Protein AF-A0A183ALM3-F1 (afdb_monomer)

Structure (mmCIF, N/CA/C/O backbone):
data_AF-A0A183ALM3-F1
#
_entry.id   AF-A0A183ALM3-F1
#
loop_
_atom_site.group_PDB
_atom_site.id
_atom_site.type_symbol
_atom_site.label_atom_id
_atom_site.label_alt_id
_atom_site.label_comp_id
_atom_site.label_asym_id
_atom_site.label_entity_id
_atom_site.label_seq_id
_atom_site.pdbx_PDB_ins_code
_atom_site.Cartn_x
_atom_site.Cartn_y
_atom_site.Cartn_z
_atom_site.occupancy
_atom_site.B_iso_or_equiv
_atom_site.auth_seq_id
_atom_site.auth_comp_id
_atom_site.auth_asym_id
_atom_site.auth_atom_id
_atom_site.pdbx_PDB_model_num
ATOM 1 N N . MET A 1 1 ? -12.593 24.170 -3.979 1.00 53.19 1 MET A N 1
ATOM 2 C CA . MET A 1 1 ? -11.343 23.561 -4.484 1.00 53.19 1 MET A CA 1
ATOM 3 C C . MET A 1 1 ? -10.298 23.718 -3.386 1.00 53.19 1 MET A C 1
ATOM 5 O O . MET A 1 1 ? -10.185 24.826 -2.873 1.00 53.19 1 MET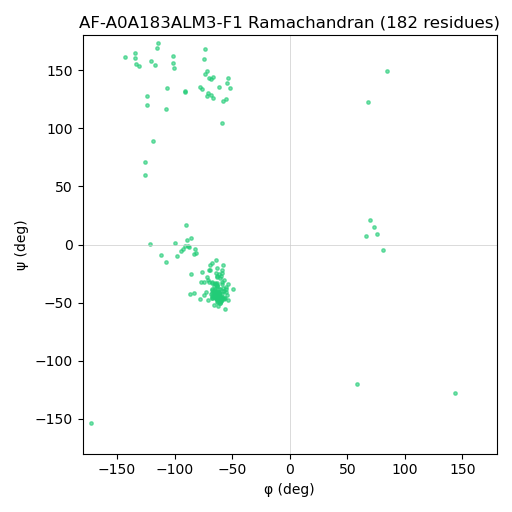 A O 1
ATOM 9 N N . TYR A 1 2 ? -9.633 22.647 -2.936 1.00 63.88 2 TYR A N 1
ATOM 10 C CA . TYR A 1 2 ? -8.585 22.781 -1.913 1.00 63.88 2 TYR A CA 1
ATOM 11 C C . TYR A 1 2 ? -7.390 23.532 -2.527 1.00 63.88 2 TYR A C 1
ATOM 13 O O . TYR A 1 2 ? -6.961 23.124 -3.608 1.00 63.88 2 TYR A O 1
ATOM 21 N N . PRO A 1 3 ? -6.857 24.603 -1.904 1.00 65.12 3 PRO A N 1
ATOM 22 C CA . PRO A 1 3 ? -5.943 25.538 -2.577 1.00 65.12 3 PRO A CA 1
ATOM 23 C C . PRO A 1 3 ? -4.661 24.902 -3.126 1.00 65.12 3 PRO A C 1
ATOM 25 O O . PRO A 1 3 ? -4.072 25.418 -4.067 1.00 65.12 3 PRO A O 1
ATOM 28 N N . VAL A 1 4 ? -4.241 23.774 -2.547 1.00 77.31 4 VAL A N 1
ATOM 29 C CA . VAL A 1 4 ? -2.994 23.073 -2.894 1.00 77.31 4 VAL A CA 1
ATOM 30 C C . VAL A 1 4 ? -3.223 21.958 -3.929 1.00 77.31 4 VAL A C 1
ATOM 32 O O . VAL A 1 4 ? -2.276 21.316 -4.364 1.00 77.31 4 VAL A O 1
ATOM 35 N N . GLY A 1 5 ? -4.473 21.671 -4.313 1.00 78.12 5 GLY A N 1
ATOM 36 C CA . GLY A 1 5 ? -4.795 20.615 -5.286 1.00 78.12 5 GLY A CA 1
ATOM 37 C C . GLY A 1 5 ? -4.494 19.180 -4.821 1.00 78.12 5 GLY A C 1
ATOM 38 O O . GLY A 1 5 ? -4.609 18.247 -5.609 1.00 78.12 5 GLY A O 1
ATOM 39 N N . LYS A 1 6 ? -4.118 18.986 -3.551 1.00 82.00 6 LYS A N 1
ATOM 40 C CA . LYS A 1 6 ? -3.888 17.666 -2.949 1.00 82.00 6 LYS A CA 1
ATOM 41 C C . LYS A 1 6 ? -5.199 16.908 -2.721 1.00 82.00 6 LYS A C 1
ATOM 43 O O . LYS A 1 6 ? -6.229 17.506 -2.408 1.00 82.00 6 LYS A O 1
ATOM 48 N N . VAL A 1 7 ? -5.112 15.584 -2.806 1.00 89.38 7 VAL A N 1
ATOM 49 C CA . VAL A 1 7 ? -6.173 14.624 -2.475 1.00 89.38 7 VAL A CA 1
ATOM 50 C C . VAL A 1 7 ? -5.611 13.527 -1.554 1.00 89.38 7 VAL A C 1
ATOM 52 O O . VAL A 1 7 ? -4.410 13.256 -1.633 1.00 89.38 7 VAL A O 1
ATOM 55 N N . PRO A 1 8 ? -6.440 12.870 -0.717 1.00 92.44 8 PRO A N 1
ATOM 56 C CA . PRO A 1 8 ? -7.875 13.108 -0.522 1.00 92.44 8 PRO A CA 1
ATOM 57 C C . PRO A 1 8 ? -8.184 14.378 0.292 1.00 92.44 8 PRO A C 1
ATOM 59 O O . PRO A 1 8 ? -7.344 14.881 1.035 1.00 92.44 8 PRO A O 1
ATOM 62 N N . LEU A 1 9 ? -9.415 14.876 0.141 1.00 93.38 9 LEU A N 1
ATOM 63 C CA . LEU A 1 9 ? -10.003 15.939 0.958 1.00 93.38 9 LEU A CA 1
ATOM 64 C C . LEU A 1 9 ? -11.312 15.418 1.556 1.00 93.38 9 LEU A C 1
ATOM 66 O O . LEU A 1 9 ? -12.229 15.071 0.812 1.00 93.38 9 LEU A O 1
ATOM 70 N N . LEU A 1 10 ? -11.411 15.379 2.882 1.00 93.75 10 LEU A N 1
ATOM 71 C CA . LEU A 1 10 ? -12.655 15.066 3.577 1.00 93.75 10 LEU A CA 1
ATOM 72 C C . LEU A 1 10 ? -13.426 16.362 3.848 1.00 93.75 10 LEU A C 1
ATOM 74 O O . LEU A 1 10 ? -12.868 17.322 4.379 1.00 93.75 10 LEU A O 1
ATOM 78 N N . ILE A 1 11 ? -14.715 16.372 3.508 1.00 93.94 11 ILE A N 1
ATOM 79 C CA . ILE A 1 11 ? -15.652 17.442 3.863 1.00 93.94 11 ILE A CA 1
ATOM 80 C C . ILE A 1 11 ? -16.582 16.888 4.943 1.00 93.94 11 ILE A C 1
ATOM 82 O O . ILE A 1 11 ? -17.297 15.915 4.700 1.00 93.94 11 ILE A O 1
ATOM 86 N N . THR A 1 12 ? -16.547 17.464 6.146 1.00 92.31 12 THR A N 1
ATOM 87 C CA . THR A 1 12 ? -17.400 17.022 7.259 1.00 92.31 12 THR A CA 1
ATOM 88 C C . THR A 1 12 ? -18.851 17.457 7.044 1.00 92.31 12 THR A C 1
ATOM 90 O O . THR A 1 12 ? -19.144 18.300 6.191 1.00 92.31 12 THR A O 1
ATOM 93 N N . LYS A 1 13 ? -19.781 16.923 7.846 1.00 90.38 13 LYS A N 1
ATOM 94 C CA . LYS A 1 13 ? -21.203 17.316 7.788 1.00 90.38 13 LYS A CA 1
ATOM 95 C C . LYS A 1 13 ? -21.409 18.811 8.059 1.00 90.38 13 LYS A C 1
ATOM 97 O O . LYS A 1 13 ? -22.347 19.405 7.545 1.00 90.38 13 LYS A O 1
ATOM 102 N N . GLU A 1 14 ? -20.506 19.421 8.820 1.00 92.62 14 GLU A N 1
ATOM 103 C CA . GLU A 1 14 ? -20.494 20.845 9.168 1.00 92.62 14 GLU A CA 1
ATOM 104 C C . GLU A 1 14 ? -19.791 21.709 8.104 1.00 92.62 14 GLU A C 1
ATOM 106 O O . GLU A 1 14 ? -19.565 22.897 8.325 1.00 92.62 14 GLU A O 1
ATOM 111 N N . GLY A 1 15 ? -19.392 21.124 6.969 1.00 91.88 15 GLY A N 1
ATOM 112 C CA . GLY A 1 15 ? -18.712 21.826 5.878 1.00 91.88 15 GLY A CA 1
ATOM 113 C C . GLY A 1 15 ? -17.236 22.135 6.142 1.00 91.88 15 GLY A C 1
ATOM 114 O O . GLY A 1 15 ? -16.616 22.857 5.360 1.00 91.88 15 GLY A O 1
ATOM 115 N N . LYS A 1 16 ? -16.643 21.598 7.219 1.00 91.75 16 LYS A N 1
ATOM 116 C CA . LYS A 1 16 ? -15.203 21.740 7.480 1.00 91.75 16 LYS A CA 1
ATOM 117 C C . LYS A 1 16 ? -14.412 20.856 6.526 1.0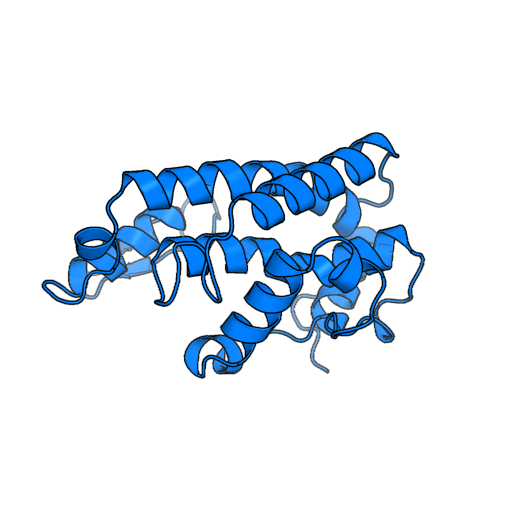0 91.75 16 LYS A C 1
ATOM 119 O O . LYS A 1 16 ? -14.857 19.771 6.164 1.00 91.75 16 LYS A O 1
ATOM 124 N N . THR A 1 17 ? -13.222 21.311 6.145 1.00 92.25 17 THR A N 1
ATOM 125 C CA . THR A 1 17 ? -12.323 20.550 5.271 1.00 92.25 17 THR A CA 1
ATOM 126 C C . THR A 1 17 ? -11.147 19.999 6.064 1.00 92.25 17 THR A C 1
ATOM 128 O O . THR A 1 17 ? -10.550 20.712 6.869 1.00 92.25 17 THR A O 1
ATOM 131 N N . ILE A 1 18 ? -10.828 18.726 5.839 1.00 92.62 18 ILE A N 1
ATOM 132 C CA . ILE A 1 18 ? -9.672 18.035 6.412 1.00 92.62 18 ILE A CA 1
ATOM 133 C C . ILE A 1 18 ? -8.868 17.471 5.242 1.00 92.62 18 ILE A C 1
ATOM 135 O O . ILE A 1 18 ? -9.424 16.814 4.362 1.00 92.62 18 ILE A O 1
ATOM 139 N N . ALA A 1 19 ? -7.574 17.773 5.217 1.00 92.44 19 ALA A N 1
ATOM 140 C CA . ALA A 1 19 ? -6.621 17.300 4.218 1.00 92.44 19 ALA A CA 1
ATOM 141 C C . ALA A 1 19 ? -5.578 16.391 4.881 1.00 92.44 19 ALA A C 1
ATOM 143 O O . ALA A 1 19 ? -5.540 16.304 6.1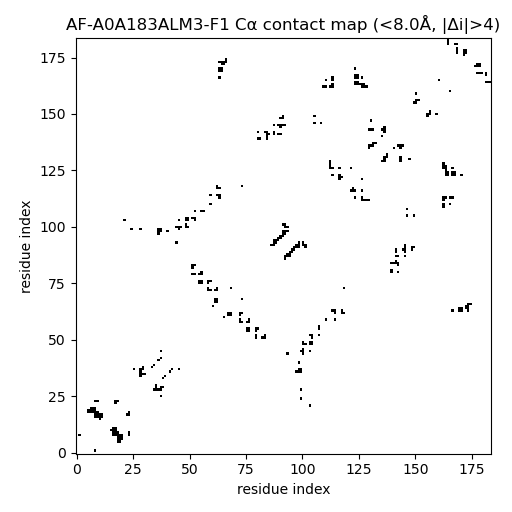06 1.00 92.44 19 ALA A O 1
ATOM 144 N N . GLU A 1 20 ? -4.723 15.782 4.055 1.00 91.38 20 GLU A N 1
ATOM 145 C CA . GLU A 1 20 ? -3.733 14.762 4.432 1.00 91.38 20 GLU A CA 1
ATOM 146 C C . GLU A 1 20 ? -4.395 13.438 4.857 1.00 91.38 20 GLU A C 1
ATOM 148 O O . GLU A 1 20 ? -5.258 13.373 5.735 1.00 91.38 20 GLU A O 1
ATOM 153 N N . SER A 1 21 ? -4.033 12.351 4.173 1.00 93.12 21 SER A N 1
ATOM 154 C CA . SER A 1 21 ? -4.722 11.066 4.325 1.00 93.12 21 SER A CA 1
ATOM 155 C C . SER A 1 21 ? -4.595 10.480 5.730 1.00 93.12 21 SER A C 1
ATOM 157 O O . SER A 1 21 ? -5.555 9.890 6.214 1.00 93.12 21 SER A O 1
ATOM 159 N N . ASP A 1 22 ? -3.454 10.653 6.402 1.00 92.69 22 ASP A N 1
ATOM 160 C CA . ASP A 1 22 ? -3.234 10.147 7.762 1.00 92.69 22 ASP A CA 1
ATOM 161 C C . ASP A 1 22 ? -4.117 10.876 8.791 1.00 92.69 22 ASP A C 1
ATOM 163 O O . ASP A 1 22 ? -4.670 10.247 9.693 1.00 92.69 22 ASP A O 1
ATOM 167 N N . VAL A 1 23 ? -4.292 12.192 8.633 1.00 94.31 23 VAL A N 1
ATOM 168 C CA . VAL A 1 23 ? -5.168 13.013 9.477 1.00 94.31 23 VAL A CA 1
ATOM 169 C C . VAL A 1 23 ? -6.622 12.620 9.247 1.00 94.31 23 VAL A C 1
ATOM 171 O O . VAL A 1 23 ? -7.367 12.437 10.207 1.00 94.31 23 VAL A O 1
ATOM 174 N N . ILE A 1 24 ? -7.022 12.435 7.985 1.00 95.81 24 ILE A N 1
ATOM 175 C CA . ILE A 1 24 ? -8.369 11.972 7.629 1.00 95.81 24 ILE A CA 1
ATOM 176 C C . ILE A 1 24 ? -8.648 10.596 8.246 1.00 95.81 24 ILE A C 1
ATOM 178 O O . ILE A 1 24 ? -9.708 10.400 8.838 1.00 95.81 24 ILE A O 1
ATOM 182 N N . MET A 1 25 ? -7.706 9.653 8.136 1.00 95.62 25 MET A N 1
ATOM 183 C CA . MET A 1 25 ? -7.851 8.307 8.697 1.00 95.62 25 MET A CA 1
ATOM 184 C C . MET A 1 25 ? -8.055 8.341 10.212 1.00 95.62 25 MET A C 1
ATOM 186 O O . MET A 1 25 ? -9.000 7.727 10.703 1.00 95.62 25 MET A O 1
ATOM 190 N N . ARG A 1 26 ? -7.215 9.086 10.942 1.00 94.69 26 ARG A N 1
ATOM 191 C CA . ARG A 1 26 ? -7.326 9.209 12.404 1.00 94.69 26 ARG A CA 1
ATOM 192 C C . ARG A 1 26 ? -8.614 9.914 12.822 1.00 94.69 26 ARG A C 1
ATOM 194 O O . ARG A 1 26 ? -9.311 9.411 13.691 1.00 94.69 26 ARG A O 1
ATOM 201 N N . TYR A 1 27 ? -9.001 10.991 12.138 1.00 95.06 27 TYR A N 1
ATOM 202 C CA . TYR A 1 27 ? -10.266 11.685 12.402 1.00 95.06 27 TYR A CA 1
ATOM 203 C C . TYR A 1 27 ? -11.489 10.766 12.238 1.00 95.06 27 TYR A C 1
ATOM 205 O O . TYR A 1 27 ? -12.392 10.756 13.077 1.00 95.06 27 TYR A O 1
ATOM 213 N N . LEU A 1 28 ? -11.532 9.979 11.156 1.00 94.94 28 LEU A N 1
ATOM 214 C CA . LEU A 1 28 ? -12.628 9.038 10.920 1.00 94.94 28 LEU A CA 1
ATOM 215 C C . LEU A 1 28 ? -12.636 7.903 11.948 1.00 94.94 28 LEU A C 1
ATOM 217 O O . LEU A 1 28 ? -13.718 7.499 12.375 1.00 94.94 28 LEU A O 1
ATOM 221 N N . ASP A 1 29 ? -11.468 7.410 12.353 1.00 95.88 29 ASP A N 1
ATOM 222 C CA . ASP A 1 29 ? -11.342 6.363 13.369 1.00 95.88 29 ASP A CA 1
ATOM 223 C C . ASP A 1 29 ? -11.773 6.852 14.762 1.00 95.88 29 ASP A C 1
ATOM 225 O O . ASP A 1 29 ? -12.600 6.214 15.411 1.00 95.88 29 ASP A O 1
ATOM 229 N N . GLU A 1 30 ? -11.320 8.034 15.183 1.00 93.75 30 GLU A N 1
ATOM 230 C CA . GLU A 1 30 ? -11.714 8.663 16.451 1.00 93.75 30 GLU A CA 1
ATOM 231 C C . GLU A 1 30 ? -13.232 8.889 16.535 1.00 93.75 30 GLU A C 1
ATOM 233 O O . GLU A 1 30 ? -13.838 8.726 17.597 1.00 93.75 30 GLU A O 1
ATOM 238 N N . SER A 1 31 ? -13.883 9.185 15.403 1.00 92.50 31 SER A N 1
ATOM 239 C CA . SER A 1 31 ? -15.342 9.361 15.342 1.00 92.50 31 SER A CA 1
ATOM 240 C C . SER A 1 31 ? -16.143 8.093 15.679 1.00 92.50 31 SER A C 1
ATOM 242 O O . SER A 1 31 ? -17.350 8.178 15.916 1.00 92.50 31 SER A O 1
ATOM 244 N N . LYS A 1 32 ? -15.492 6.920 15.720 1.00 92.06 32 LYS A N 1
ATOM 245 C CA . LYS A 1 32 ? -16.096 5.636 16.110 1.00 92.06 32 LYS A CA 1
ATOM 246 C C . LYS A 1 32 ? -16.151 5.419 17.623 1.00 92.06 32 LYS A C 1
ATOM 248 O O . LYS A 1 32 ? -16.784 4.467 18.075 1.00 92.06 32 LYS A O 1
ATOM 253 N N . GLY A 1 33 ? -15.527 6.292 18.416 1.00 90.31 33 GLY A N 1
ATOM 254 C CA . GLY A 1 33 ? -15.557 6.206 19.874 1.00 90.31 33 GLY A CA 1
ATOM 255 C C . GLY A 1 33 ? -14.992 4.866 20.375 1.00 90.31 33 GLY A C 1
ATOM 256 O O . GLY A 1 33 ? -13.837 4.569 20.077 1.00 90.31 33 GLY A O 1
ATOM 257 N N . PRO A 1 34 ? -15.762 4.036 21.110 1.00 89.12 34 PRO A N 1
ATOM 258 C CA . PRO A 1 34 ? -15.278 2.754 21.638 1.00 89.12 34 PRO A CA 1
ATOM 259 C C . PRO A 1 34 ? -14.782 1.755 20.582 1.00 89.12 34 PRO A C 1
ATOM 261 O O . PRO A 1 34 ? -14.010 0.861 20.917 1.00 89.12 34 PRO A O 1
ATOM 264 N N . GLU A 1 35 ? -15.218 1.889 19.326 1.00 90.81 35 GLU A N 1
ATOM 265 C CA . GLU A 1 35 ? -14.794 1.022 18.217 1.00 90.81 35 GLU A CA 1
ATOM 266 C C . GLU A 1 35 ? -13.536 1.536 17.491 1.00 90.81 35 GLU A C 1
ATOM 268 O O . GLU A 1 35 ? -13.122 0.948 16.493 1.00 90.81 35 GLU A O 1
ATOM 273 N N . SER A 1 36 ? -12.923 2.627 17.968 1.00 95.00 36 SER A N 1
ATOM 274 C CA . SER A 1 36 ? -11.686 3.180 17.404 1.00 95.00 36 SER A CA 1
ATOM 275 C C . SER A 1 36 ? -10.559 2.141 17.418 1.00 95.00 36 SER A C 1
ATOM 277 O O . SER A 1 36 ? -10.159 1.616 18.464 1.00 95.00 36 SER A O 1
ATOM 279 N N . LEU A 1 37 ? -10.001 1.869 16.237 1.00 95.94 37 LEU A N 1
ATOM 280 C CA . LEU A 1 37 ? -8.855 0.978 16.082 1.00 95.94 37 LEU A CA 1
ATOM 281 C C . LEU A 1 37 ? -7.588 1.613 16.656 1.00 95.94 37 LEU A C 1
ATOM 283 O O . LEU A 1 37 ? -6.728 0.902 17.178 1.00 95.94 37 LEU A O 1
ATOM 287 N N . LEU A 1 38 ? -7.478 2.940 16.588 1.00 94.19 38 LEU A N 1
ATOM 288 C CA . LEU A 1 38 ? -6.379 3.697 17.169 1.00 94.19 38 LEU A CA 1
ATOM 289 C C . LEU A 1 38 ? -6.403 3.639 18.699 1.00 94.19 38 LEU A C 1
ATOM 291 O O . LEU A 1 38 ? -5.358 3.430 19.309 1.00 94.19 38 LEU A O 1
ATOM 295 N N . ALA A 1 39 ? -7.579 3.743 19.325 1.00 92.56 39 ALA A N 1
ATOM 296 C CA . ALA A 1 39 ? -7.722 3.574 20.771 1.00 92.56 39 ALA A CA 1
ATOM 297 C C . ALA A 1 39 ? -7.336 2.156 21.224 1.00 92.56 39 ALA A C 1
ATOM 299 O O . ALA A 1 39 ? -6.753 1.983 22.293 1.00 92.56 39 ALA A O 1
ATOM 300 N N . ARG A 1 40 ? -7.626 1.143 20.396 1.00 93.44 40 ARG A N 1
ATOM 301 C CA . ARG A 1 40 ? -7.318 -0.264 20.684 1.00 93.44 40 ARG A CA 1
ATOM 302 C C . ARG A 1 40 ? -5.833 -0.612 20.544 1.00 93.44 40 ARG A C 1
ATOM 304 O O . ARG A 1 40 ? -5.308 -1.347 21.375 1.00 93.44 40 ARG A O 1
ATOM 311 N N . TRP A 1 41 ? -5.177 -0.132 19.488 1.00 93.94 41 TRP A N 1
ATOM 312 C CA . TRP A 1 41 ? -3.810 -0.541 19.121 1.00 93.94 41 TRP A CA 1
ATOM 313 C C . TRP A 1 41 ? -2.737 0.520 19.388 1.00 93.94 41 TRP A C 1
ATOM 315 O O . TRP A 1 41 ? -1.549 0.202 19.414 1.00 93.94 41 TRP A O 1
ATOM 325 N N . GLY A 1 42 ? -3.146 1.765 19.622 1.00 92.44 42 GLY A N 1
ATOM 326 C CA . GLY A 1 42 ? -2.276 2.891 19.934 1.00 92.44 42 GLY A CA 1
ATOM 327 C C . GLY A 1 42 ? -1.673 3.589 18.710 1.00 92.44 42 GLY A C 1
ATOM 328 O O . GLY A 1 42 ? -1.357 2.982 17.686 1.00 92.44 42 GLY A O 1
ATOM 329 N N . GLU A 1 43 ? -1.432 4.894 18.859 1.00 94.56 43 GLU A N 1
ATOM 330 C CA . GLU A 1 43 ? -0.798 5.760 17.847 1.00 94.56 43 GLU A CA 1
ATOM 331 C C . GLU A 1 43 ? 0.610 5.281 17.457 1.00 94.56 43 GLU A C 1
ATOM 333 O O . GLU A 1 43 ? 1.025 5.415 16.307 1.00 94.56 43 GLU A O 1
ATOM 338 N N . ALA A 1 44 ? 1.349 4.680 18.394 1.00 96.62 44 ALA A N 1
ATOM 339 C CA . ALA A 1 44 ? 2.714 4.222 18.150 1.00 96.62 44 ALA A CA 1
ATOM 340 C C . ALA A 1 44 ? 2.792 3.159 17.039 1.00 96.62 44 ALA A C 1
ATOM 342 O O . ALA A 1 44 ? 3.685 3.216 16.191 1.00 96.62 44 ALA A O 1
ATOM 343 N N . GLU A 1 45 ? 1.845 2.219 16.996 1.00 96.38 45 GLU A N 1
ATOM 344 C CA . GLU A 1 45 ? 1.818 1.188 15.954 1.00 96.38 45 GLU A CA 1
ATOM 345 C C . GLU A 1 45 ? 1.356 1.755 14.603 1.00 96.38 45 GLU A C 1
ATOM 347 O O . GLU A 1 45 ? 1.868 1.351 13.556 1.00 96.38 45 GLU A O 1
ATOM 352 N N . PHE A 1 46 ? 0.468 2.757 14.609 1.00 96.88 46 PHE A N 1
ATOM 353 C CA . PHE A 1 46 ? 0.099 3.496 13.399 1.00 96.88 46 PHE A CA 1
ATOM 354 C C . PHE A 1 46 ? 1.304 4.243 12.803 1.00 96.88 46 PHE A C 1
ATOM 356 O O . PHE A 1 46 ? 1.598 4.101 11.615 1.00 96.88 46 PHE A O 1
ATOM 363 N N . LYS A 1 47 ? 2.082 4.952 13.632 1.00 97.06 47 LYS A N 1
ATOM 364 C CA . LYS A 1 47 ? 3.319 5.632 13.204 1.00 97.06 47 LYS A CA 1
ATOM 365 C C . LYS A 1 47 ? 4.415 4.674 12.746 1.00 97.06 47 LYS A C 1
ATOM 367 O O . LYS A 1 47 ? 5.165 4.978 11.813 1.00 97.06 47 LYS A O 1
ATOM 372 N N . ARG A 1 48 ? 4.496 3.489 13.353 1.00 97.62 48 ARG A N 1
ATOM 373 C CA . ARG A 1 48 ? 5.401 2.426 12.900 1.00 97.62 48 ARG A CA 1
ATOM 374 C C . ARG A 1 48 ? 5.041 1.952 11.491 1.00 97.62 48 ARG A C 1
ATOM 376 O O . ARG A 1 48 ? 5.932 1.816 10.654 1.00 97.62 48 ARG A O 1
ATOM 383 N N . ALA A 1 49 ? 3.756 1.749 11.210 1.00 97.62 49 ALA A N 1
ATOM 384 C CA . ALA A 1 49 ? 3.284 1.414 9.870 1.00 97.62 49 ALA A CA 1
ATOM 385 C C . ALA A 1 49 ? 3.540 2.539 8.859 1.00 97.62 49 ALA A C 1
ATOM 387 O O . ALA A 1 49 ? 4.002 2.258 7.756 1.00 97.62 49 ALA A O 1
ATOM 388 N N . GLU A 1 50 ? 3.317 3.800 9.239 1.00 96.75 50 GLU A N 1
ATOM 389 C CA . GLU A 1 50 ? 3.624 4.970 8.402 1.00 96.75 50 GLU A CA 1
ATOM 390 C C . GLU A 1 50 ? 5.104 5.009 8.000 1.00 96.75 50 GLU A C 1
ATOM 392 O O . GLU A 1 50 ? 5.441 5.154 6.823 1.00 96.75 50 GLU A O 1
ATOM 397 N N . THR A 1 51 ? 5.992 4.785 8.971 1.00 97.88 51 THR A N 1
ATOM 398 C CA . THR A 1 51 ? 7.442 4.720 8.747 1.00 97.88 51 THR A CA 1
ATOM 399 C C . THR A 1 51 ? 7.799 3.615 7.756 1.00 97.88 51 THR A C 1
ATOM 401 O O . THR A 1 51 ? 8.523 3.869 6.796 1.00 97.88 51 THR A O 1
ATOM 404 N N . LEU A 1 52 ? 7.265 2.404 7.940 1.00 98.00 52 LEU A N 1
ATOM 405 C CA . LEU A 1 52 ? 7.493 1.290 7.016 1.00 98.00 52 LEU A CA 1
ATOM 406 C C . LEU A 1 52 ? 6.954 1.585 5.609 1.00 98.00 52 LEU A C 1
ATOM 408 O O . LEU A 1 52 ? 7.659 1.373 4.625 1.00 98.00 52 LEU A O 1
ATOM 412 N N . ALA A 1 53 ? 5.737 2.118 5.504 1.00 96.56 53 ALA A N 1
ATOM 413 C CA . ALA A 1 53 ? 5.124 2.465 4.228 1.00 96.56 53 ALA A CA 1
ATOM 414 C C . ALA A 1 53 ? 5.933 3.522 3.464 1.00 96.56 53 ALA A C 1
ATOM 416 O O . ALA A 1 53 ? 6.137 3.388 2.256 1.00 96.56 53 ALA A O 1
ATOM 417 N N . SER A 1 54 ? 6.444 4.539 4.168 1.00 95.50 54 SER A N 1
ATOM 418 C CA . SER A 1 54 ? 7.230 5.628 3.576 1.00 95.50 54 SER A CA 1
ATOM 419 C C . SER A 1 54 ? 8.471 5.136 2.820 1.00 95.50 54 SER A C 1
ATOM 421 O O . SER A 1 54 ? 8.833 5.718 1.795 1.00 95.50 54 SER A O 1
ATOM 423 N N . LYS A 1 55 ? 9.062 4.009 3.248 1.00 94.75 55 LYS A N 1
ATOM 424 C CA . LYS A 1 55 ? 10.229 3.389 2.598 1.00 94.75 55 LYS A CA 1
ATOM 425 C C . LYS A 1 55 ? 9.931 2.900 1.181 1.00 94.75 55 LYS A C 1
ATOM 427 O O . LYS A 1 55 ? 10.836 2.815 0.355 1.00 94.75 55 LYS A O 1
ATOM 432 N N . LEU A 1 56 ? 8.667 2.606 0.880 1.00 96.62 56 LEU A N 1
ATOM 433 C CA . LEU A 1 56 ? 8.243 2.171 -0.449 1.00 96.62 56 LEU A CA 1
ATOM 434 C C . LEU A 1 56 ? 7.944 3.338 -1.395 1.00 96.62 56 LEU A C 1
ATOM 436 O O . LEU A 1 56 ? 7.998 3.157 -2.608 1.00 96.62 56 LEU A O 1
ATOM 440 N N . VAL A 1 57 ? 7.581 4.513 -0.870 1.00 95.12 57 VAL A N 1
ATOM 441 C CA . VAL A 1 57 ? 6.912 5.564 -1.657 1.00 95.12 57 VAL A CA 1
ATOM 442 C C . VAL A 1 57 ? 7.775 6.075 -2.799 1.00 95.12 57 VAL A C 1
ATOM 444 O O . VAL A 1 57 ? 7.337 6.079 -3.950 1.00 95.12 57 VAL A O 1
ATOM 447 N N . ALA A 1 58 ? 9.005 6.484 -2.494 1.00 95.12 58 ALA A N 1
ATOM 448 C CA . ALA A 1 58 ? 9.905 7.028 -3.503 1.00 95.12 58 ALA A CA 1
ATOM 449 C C . ALA A 1 58 ? 10.267 5.975 -4.565 1.00 95.12 58 ALA A C 1
ATOM 451 O O . ALA A 1 58 ? 10.239 6.269 -5.762 1.00 95.12 58 ALA A O 1
ATOM 452 N N . SER A 1 59 ? 10.548 4.743 -4.130 1.00 96.88 59 SER A N 1
ATOM 453 C CA . SER A 1 59 ? 10.992 3.661 -5.007 1.00 96.88 59 SER A CA 1
ATOM 454 C C . SER A 1 59 ? 9.870 3.166 -5.919 1.00 96.88 59 SER A C 1
ATOM 456 O O . SER A 1 59 ? 10.068 3.126 -7.134 1.00 96.88 59 SER A O 1
ATOM 458 N N . TYR A 1 60 ? 8.660 2.890 -5.406 1.00 97.00 60 TYR A N 1
ATOM 459 C CA . TYR A 1 60 ? 7.557 2.507 -6.297 1.00 97.00 60 TYR A CA 1
ATOM 460 C C . TYR A 1 60 ? 7.178 3.637 -7.244 1.00 97.00 60 TYR A C 1
ATOM 462 O O . TYR A 1 60 ? 6.780 3.358 -8.372 1.00 97.00 60 TYR A O 1
ATOM 470 N N . TYR A 1 61 ? 7.267 4.902 -6.810 1.00 96.62 61 TYR A N 1
ATOM 471 C CA . TYR A 1 61 ? 6.882 6.024 -7.660 1.00 96.62 61 TYR A CA 1
ATOM 472 C C . TYR A 1 61 ? 7.816 6.120 -8.864 1.00 96.62 61 TYR A C 1
ATOM 474 O O . TYR A 1 61 ? 7.346 6.222 -9.998 1.00 96.62 61 TYR A O 1
ATOM 482 N N . ARG A 1 62 ? 9.129 6.012 -8.623 1.00 97.19 62 ARG A N 1
ATOM 483 C CA . ARG A 1 62 ? 10.131 5.959 -9.687 1.00 97.19 62 ARG A CA 1
ATOM 484 C C . ARG A 1 62 ? 9.897 4.753 -10.601 1.00 97.19 62 ARG A C 1
ATOM 486 O O . ARG A 1 62 ? 9.773 4.916 -11.805 1.00 97.19 62 ARG A O 1
ATOM 493 N N . ILE A 1 63 ? 9.747 3.551 -10.050 1.00 98.06 63 ILE A N 1
ATOM 494 C CA . ILE A 1 63 ? 9.599 2.340 -10.874 1.00 98.06 63 ILE A CA 1
ATOM 495 C C . ILE A 1 63 ? 8.317 2.380 -11.723 1.00 98.06 63 ILE A C 1
ATOM 497 O O . ILE A 1 63 ? 8.337 2.014 -12.900 1.00 98.06 63 ILE A O 1
ATOM 501 N N . LEU A 1 64 ? 7.192 2.810 -11.144 1.00 96.44 64 LEU A N 1
ATOM 502 C CA . LEU A 1 64 ? 5.898 2.765 -11.821 1.00 96.44 64 LEU A CA 1
ATOM 503 C C . LEU A 1 64 ? 5.643 3.940 -12.747 1.00 96.44 64 LEU A C 1
ATOM 505 O O . LEU A 1 64 ? 5.051 3.736 -13.802 1.00 96.44 64 LEU A O 1
ATOM 509 N N . TYR A 1 65 ? 5.994 5.160 -12.365 1.00 95.75 65 TYR A N 1
ATOM 510 C CA . TYR A 1 65 ? 5.438 6.340 -13.027 1.00 95.75 65 TYR A CA 1
ATOM 511 C C . TYR A 1 65 ? 6.458 7.124 -13.847 1.00 95.75 65 TYR A C 1
ATOM 513 O O . TYR A 1 65 ? 6.051 7.989 -14.618 1.00 95.75 65 TYR A O 1
ATOM 521 N N . THR A 1 66 ? 7.754 6.809 -13.757 1.00 94.81 66 THR A N 1
ATOM 522 C CA . THR A 1 66 ? 8.775 7.414 -14.625 1.00 94.81 66 THR A CA 1
ATOM 523 C C . THR A 1 66 ? 9.187 6.473 -15.754 1.00 94.81 66 THR A C 1
ATOM 525 O O . THR A 1 66 ? 9.001 5.259 -15.669 1.00 94.81 66 THR A O 1
ATOM 528 N N . ALA A 1 67 ? 9.698 7.036 -16.855 1.00 91.25 67 ALA A N 1
ATOM 529 C CA . ALA A 1 67 ? 10.130 6.254 -18.017 1.00 91.25 67 ALA A CA 1
ATOM 530 C C . ALA A 1 67 ? 11.230 5.246 -17.637 1.00 91.25 67 ALA A C 1
ATOM 532 O O . ALA A 1 67 ? 11.104 4.052 -17.932 1.00 91.25 67 ALA A O 1
ATOM 533 N N . ASP A 1 68 ? 12.217 5.731 -16.881 1.00 92.06 68 ASP A N 1
ATOM 534 C CA . ASP A 1 68 ? 13.383 4.979 -16.429 1.00 92.06 68 ASP A CA 1
ATOM 535 C C . ASP A 1 68 ? 13.431 4.872 -14.900 1.00 92.06 68 ASP A C 1
ATOM 537 O O . ASP A 1 68 ? 12.903 5.725 -14.179 1.00 92.06 68 ASP A O 1
ATOM 541 N N . PHE A 1 69 ? 14.099 3.827 -14.414 1.00 96.75 69 PHE A N 1
ATOM 542 C CA . PHE A 1 69 ? 14.443 3.601 -13.012 1.00 96.75 69 PHE A CA 1
ATOM 543 C C . PHE A 1 69 ? 15.828 2.945 -12.935 1.00 96.75 69 PHE A C 1
ATOM 545 O O . PHE A 1 69 ? 16.317 2.388 -13.918 1.00 96.75 69 PHE A O 1
ATOM 552 N N . THR A 1 70 ? 16.469 3.017 -11.774 1.00 97.62 70 THR A N 1
ATOM 553 C CA . THR A 1 70 ? 17.787 2.420 -11.527 1.00 97.62 70 THR A CA 1
ATOM 554 C C . THR A 1 70 ? 17.669 1.107 -10.755 1.00 97.62 70 THR A C 1
ATOM 556 O O . THR A 1 70 ? 16.674 0.859 -10.072 1.00 97.62 70 THR A O 1
ATOM 559 N N . GLU A 1 71 ? 18.717 0.281 -10.777 1.00 97.69 71 GLU A N 1
ATOM 560 C CA . GLU A 1 71 ? 18.758 -0.915 -9.921 1.00 97.69 71 GLU A CA 1
ATOM 561 C C . GLU A 1 71 ? 18.695 -0.553 -8.427 1.00 97.69 71 GLU A C 1
ATOM 563 O O . GLU A 1 71 ? 18.139 -1.304 -7.628 1.00 97.69 71 GLU A O 1
ATOM 568 N N . GLN A 1 72 ? 19.183 0.633 -8.043 1.00 97.62 72 GLN A N 1
ATOM 569 C CA . GLN A 1 72 ? 19.053 1.128 -6.674 1.00 97.62 72 GLN A CA 1
ATOM 570 C C . GLN A 1 72 ? 17.584 1.338 -6.283 1.00 97.62 72 GLN A C 1
ATOM 572 O O . GLN A 1 72 ? 17.196 0.962 -5.179 1.00 97.62 72 GLN A O 1
ATOM 577 N N . ASP A 1 73 ? 16.749 1.879 -7.176 1.00 98.06 73 ASP A N 1
ATOM 578 C CA . ASP A 1 73 ? 15.310 2.030 -6.918 1.00 98.06 73 ASP A CA 1
ATOM 579 C C . ASP A 1 73 ? 14.646 0.662 -6.704 1.00 98.06 73 ASP A C 1
ATOM 581 O O . ASP A 1 73 ? 13.851 0.482 -5.777 1.00 98.06 73 ASP A O 1
ATOM 585 N N . ALA A 1 74 ? 15.015 -0.323 -7.531 1.00 98.25 74 ALA A N 1
ATOM 586 C CA . ALA A 1 74 ? 14.527 -1.692 -7.412 1.00 98.25 74 ALA A CA 1
ATOM 587 C C . ALA A 1 74 ? 14.950 -2.336 -6.081 1.00 98.25 74 ALA A C 1
ATOM 589 O O . ALA A 1 74 ? 14.126 -2.962 -5.412 1.00 98.25 74 ALA A O 1
ATOM 590 N N . ASN A 1 75 ? 16.204 -2.153 -5.664 1.00 98.31 75 ASN A N 1
ATOM 591 C CA . ASN A 1 75 ? 16.712 -2.670 -4.394 1.00 98.31 75 ASN A CA 1
ATOM 592 C C . ASN A 1 75 ? 16.014 -2.034 -3.194 1.00 98.31 75 ASN A C 1
ATOM 594 O O . ASN A 1 75 ? 15.517 -2.770 -2.347 1.00 98.31 75 ASN A O 1
ATOM 598 N N . LEU A 1 76 ? 15.852 -0.708 -3.178 1.00 98.38 76 LEU A N 1
ATOM 599 C CA . LEU A 1 76 ? 15.128 -0.006 -2.114 1.00 98.38 76 LEU A CA 1
ATOM 600 C C . LEU A 1 76 ? 13.681 -0.500 -1.977 1.00 98.38 76 LEU A C 1
ATOM 602 O O . LEU A 1 76 ? 13.185 -0.683 -0.866 1.00 98.38 76 LEU A O 1
ATOM 606 N N . PHE A 1 77 ? 12.993 -0.762 -3.095 1.00 98.50 77 PHE A N 1
ATOM 607 C CA . PHE A 1 77 ? 11.644 -1.329 -3.036 1.00 98.50 77 PHE A CA 1
ATOM 608 C C . PHE A 1 77 ? 11.639 -2.748 -2.447 1.00 98.50 77 PHE A C 1
ATOM 610 O O . PHE A 1 77 ? 10.799 -3.069 -1.604 1.00 98.50 77 PHE A O 1
ATOM 617 N N . ARG A 1 78 ? 12.580 -3.605 -2.868 1.00 98.44 78 ARG A N 1
ATOM 618 C CA . ARG A 1 78 ? 12.708 -4.986 -2.368 1.00 98.44 78 ARG A CA 1
ATOM 619 C C . ARG A 1 78 ? 13.085 -5.028 -0.883 1.00 98.44 78 ARG A C 1
ATOM 621 O O . ARG A 1 78 ? 12.550 -5.868 -0.166 1.00 98.44 78 ARG A O 1
ATOM 628 N N . GLU A 1 79 ? 13.964 -4.139 -0.430 1.00 98.50 79 GLU A N 1
ATOM 629 C CA . GLU A 1 79 ? 14.335 -3.971 0.981 1.00 98.50 79 GLU A CA 1
ATOM 630 C C . GLU A 1 79 ? 13.132 -3.527 1.813 1.00 98.50 79 GLU A C 1
ATOM 632 O O . GLU A 1 79 ? 12.820 -4.156 2.819 1.00 98.50 79 GLU A O 1
ATOM 637 N N . GLY A 1 80 ? 12.371 -2.530 1.349 1.00 98.44 80 GLY A N 1
ATOM 638 C CA . GLY A 1 80 ? 11.137 -2.123 2.022 1.00 98.44 80 GLY A CA 1
ATOM 639 C C . GLY A 1 80 ? 10.099 -3.251 2.101 1.00 98.44 80 GLY A C 1
ATOM 640 O O . GLY A 1 80 ? 9.453 -3.425 3.135 1.00 98.44 80 GLY A O 1
ATOM 641 N N . CYS A 1 81 ? 9.968 -4.070 1.049 1.00 98.62 81 CYS A N 1
ATOM 642 C CA . CYS A 1 81 ? 9.120 -5.268 1.082 1.00 98.62 81 CYS A CA 1
ATOM 643 C C . CYS A 1 81 ? 9.605 -6.284 2.126 1.00 98.62 81 CYS A C 1
ATOM 645 O O . CYS A 1 81 ? 8.780 -6.861 2.834 1.00 98.62 81 CYS A O 1
ATOM 647 N N . GLN A 1 82 ? 10.922 -6.483 2.239 1.00 98.75 82 GLN A N 1
ATOM 648 C CA . GLN A 1 82 ? 11.518 -7.364 3.242 1.00 98.75 82 GLN A CA 1
ATOM 649 C C . GLN A 1 82 ? 11.230 -6.867 4.661 1.00 98.75 82 GLN A C 1
ATOM 651 O O . GLN A 1 82 ? 10.747 -7.629 5.492 1.00 98.75 82 GLN A O 1
ATOM 656 N N . GLU A 1 83 ? 11.446 -5.581 4.925 1.00 98.69 83 GLU A N 1
ATOM 657 C CA . GLU A 1 83 ? 11.190 -5.002 6.242 1.00 98.69 83 GLU A CA 1
ATOM 658 C C . GLU A 1 83 ? 9.718 -5.102 6.656 1.00 98.69 83 GLU A C 1
ATOM 660 O O . GLU A 1 83 ? 9.414 -5.449 7.797 1.00 98.69 83 GLU A O 1
ATOM 665 N N . ILE A 1 84 ? 8.789 -4.835 5.732 1.00 98.69 84 ILE A N 1
ATOM 666 C CA . ILE A 1 84 ? 7.354 -4.995 5.995 1.00 98.69 84 ILE A CA 1
ATOM 667 C C . ILE A 1 84 ? 7.014 -6.465 6.237 1.00 98.69 84 ILE A C 1
ATOM 669 O O . ILE A 1 84 ? 6.303 -6.770 7.193 1.00 98.69 84 ILE A O 1
ATOM 673 N N . ASN A 1 85 ? 7.533 -7.377 5.409 1.00 98.75 85 ASN A N 1
ATOM 674 C CA . ASN A 1 85 ? 7.355 -8.814 5.597 1.00 98.75 85 ASN A CA 1
ATOM 675 C C . ASN A 1 85 ? 7.777 -9.243 7.008 1.00 98.75 85 ASN A C 1
ATOM 677 O O . ASN A 1 85 ? 7.023 -9.932 7.691 1.00 98.75 85 ASN A O 1
ATOM 681 N N . ASP A 1 86 ? 8.946 -8.800 7.461 1.00 98.69 86 ASP A N 1
ATOM 682 C CA . ASP A 1 86 ? 9.492 -9.176 8.765 1.00 98.69 86 ASP A CA 1
ATOM 683 C C . ASP A 1 86 ? 8.716 -8.534 9.923 1.00 98.69 86 ASP A C 1
ATOM 685 O O . ASP A 1 86 ? 8.578 -9.134 10.993 1.00 98.69 86 ASP A O 1
ATOM 689 N N . ALA A 1 87 ? 8.151 -7.346 9.695 1.00 98.50 87 ALA A N 1
ATOM 690 C CA . ALA A 1 87 ? 7.370 -6.600 10.672 1.00 98.50 87 ALA A CA 1
ATOM 691 C C . ALA A 1 87 ? 5.943 -7.132 10.895 1.00 98.50 87 ALA A C 1
ATOM 693 O O . ALA A 1 87 ? 5.389 -6.868 11.968 1.00 98.50 87 ALA A O 1
ATOM 694 N N . ILE A 1 88 ? 5.359 -7.847 9.923 1.00 98.69 88 ILE A N 1
ATOM 695 C CA . ILE A 1 88 ? 4.020 -8.449 10.023 1.00 98.69 88 ILE A CA 1
ATOM 696 C C . ILE A 1 88 ? 4.025 -9.569 11.073 1.00 98.69 88 ILE A C 1
ATOM 698 O O . ILE A 1 88 ? 4.834 -10.501 11.012 1.00 98.69 88 ILE A O 1
ATOM 702 N N . LYS A 1 89 ? 3.098 -9.480 12.037 1.00 98.00 89 LYS A N 1
ATOM 703 C CA . LYS A 1 89 ? 3.006 -10.387 13.196 1.00 98.00 89 LYS A CA 1
ATOM 704 C C . LYS A 1 89 ? 1.981 -11.519 13.041 1.00 98.00 89 LYS A C 1
ATOM 706 O O . LYS A 1 89 ? 1.963 -12.420 13.875 1.00 98.00 89 LYS A O 1
ATOM 711 N N . GLY A 1 90 ? 1.133 -11.496 12.014 1.00 96.75 90 GLY A N 1
ATOM 712 C CA . GLY A 1 90 ? 0.072 -12.487 11.821 1.00 96.75 90 GLY A CA 1
ATOM 713 C C . GLY A 1 90 ? -0.643 -12.336 10.472 1.00 96.75 90 GLY A C 1
ATOM 714 O O . GLY A 1 90 ? -0.031 -11.842 9.525 1.00 96.75 90 GLY A O 1
ATOM 715 N N . PRO A 1 91 ? -1.916 -12.763 10.355 1.00 96.94 91 PRO A N 1
ATOM 716 C CA . PRO A 1 91 ? -2.723 -12.514 9.153 1.00 96.94 91 PRO A CA 1
ATOM 717 C C . PRO A 1 91 ? -2.938 -11.013 8.879 1.00 96.94 91 PRO A C 1
ATOM 719 O O . PRO A 1 91 ? -3.114 -10.617 7.728 1.00 96.94 91 PRO A O 1
ATOM 722 N N . TYR A 1 92 ? -2.862 -10.187 9.925 1.00 98.38 92 TYR A N 1
ATOM 723 C CA . TYR A 1 92 ? -2.802 -8.729 9.871 1.00 98.38 92 TYR A CA 1
ATOM 724 C C . TYR A 1 92 ? -1.454 -8.236 10.421 1.00 98.38 92 TYR A C 1
ATOM 726 O O . TYR A 1 92 ? -0.684 -8.987 11.031 1.00 98.38 92 TYR A O 1
ATOM 734 N N . PHE A 1 93 ? -1.151 -6.956 10.230 1.00 98.25 93 PHE A N 1
ATOM 735 C CA . PHE A 1 93 ? 0.119 -6.333 10.584 1.00 98.25 93 PHE A CA 1
ATOM 736 C C . PHE A 1 93 ? 0.472 -6.516 12.063 1.00 98.25 93 PHE A C 1
ATOM 738 O O . PHE A 1 93 ? 1.594 -6.918 12.384 1.00 98.25 93 PHE A O 1
ATOM 745 N N . LEU A 1 94 ? -0.488 -6.279 12.962 1.00 97.62 94 LEU A N 1
ATOM 746 C CA . LEU A 1 94 ? -0.273 -6.354 14.411 1.00 97.62 94 LEU A CA 1
ATOM 747 C C . LEU A 1 94 ? -0.604 -7.719 15.027 1.00 97.62 94 LEU A C 1
ATOM 749 O O . LEU A 1 94 ? -0.325 -7.927 16.207 1.00 97.62 94 LEU A O 1
ATOM 753 N N . GLY A 1 95 ? -1.126 -8.666 14.243 1.00 96.94 95 GLY A N 1
ATOM 754 C CA . GLY A 1 95 ? -1.462 -10.007 14.715 1.00 96.94 95 GLY A CA 1
ATOM 755 C C . GLY A 1 95 ? -2.731 -10.553 14.070 1.00 96.94 95 GLY A C 1
ATOM 756 O O . GLY A 1 95 ? -2.848 -10.591 12.849 1.00 96.94 95 GLY A O 1
ATOM 757 N N . ASN A 1 96 ? -3.668 -11.013 14.901 1.00 97.12 96 ASN A N 1
ATOM 758 C CA . ASN A 1 96 ? -4.863 -11.746 14.462 1.00 97.12 96 ASN A CA 1
ATOM 759 C C . ASN A 1 96 ? -6.084 -10.867 14.174 1.00 97.12 96 ASN A C 1
ATOM 761 O O . ASN A 1 96 ? -7.118 -11.385 13.761 1.00 97.12 96 ASN A O 1
ATOM 765 N N . GLU A 1 97 ? -5.978 -9.556 14.366 1.00 96.19 97 GLU A N 1
ATOM 766 C CA . GLU A 1 97 ? -7.091 -8.628 14.190 1.00 96.19 97 GLU A CA 1
ATOM 767 C C . GLU A 1 97 ? -6.669 -7.406 13.381 1.00 96.19 97 GLU A C 1
ATOM 769 O O . GLU A 1 97 ? -5.498 -7.024 13.371 1.00 96.19 97 GLU A O 1
ATOM 774 N N . ILE A 1 98 ? -7.656 -6.787 12.734 1.00 96.81 98 ILE A N 1
ATOM 775 C CA . ILE A 1 98 ? -7.483 -5.560 11.959 1.00 96.81 98 ILE A CA 1
ATOM 776 C C . ILE A 1 98 ? -7.161 -4.386 12.891 1.00 96.81 98 ILE A C 1
ATOM 778 O O . ILE A 1 98 ? -7.717 -4.236 13.982 1.00 96.81 98 ILE A O 1
ATOM 782 N N . SER A 1 99 ? -6.288 -3.518 12.405 1.00 97.06 99 SER A N 1
ATOM 783 C CA . SER A 1 99 ? -5.841 -2.269 12.999 1.00 97.06 99 SER A CA 1
ATOM 784 C C . SER A 1 99 ? -5.841 -1.156 11.947 1.00 97.06 99 SER A C 1
ATOM 786 O O . SER A 1 99 ? -5.867 -1.405 10.740 1.00 97.06 99 SER A O 1
ATOM 788 N N . LEU A 1 100 ? -5.763 0.102 12.388 1.00 96.94 100 LEU A N 1
ATOM 789 C CA . LEU A 1 100 ? -5.672 1.235 11.462 1.00 96.94 100 LEU A CA 1
ATOM 790 C C . LEU A 1 100 ? -4.382 1.191 10.614 1.00 96.94 100 LEU A C 1
ATOM 792 O O . LEU A 1 100 ? -4.358 1.652 9.472 1.00 96.94 100 LEU A O 1
ATOM 796 N N . ALA A 1 101 ? -3.324 0.581 11.156 1.00 97.75 101 ALA A N 1
ATOM 797 C CA . ALA A 1 101 ? -2.050 0.368 10.480 1.00 97.75 101 ALA A CA 1
ATOM 798 C C . ALA A 1 101 ? -2.169 -0.542 9.243 1.00 97.75 101 ALA A C 1
ATOM 800 O O . ALA A 1 101 ? -1.469 -0.317 8.254 1.00 97.75 101 ALA A O 1
ATOM 801 N N . ASP A 1 102 ? -3.080 -1.520 9.256 1.00 98.31 102 ASP A N 1
ATOM 802 C CA . ASP A 1 102 ? -3.312 -2.413 8.115 1.00 98.31 102 ASP A CA 1
ATOM 803 C C . ASP A 1 102 ? -3.799 -1.645 6.889 1.00 98.31 102 ASP A C 1
ATOM 805 O O . ASP A 1 102 ? -3.315 -1.859 5.777 1.00 98.31 102 ASP A O 1
ATOM 809 N N . PHE A 1 103 ? -4.728 -0.709 7.094 1.00 97.00 103 PHE A N 1
ATOM 810 C CA . PHE A 1 103 ? -5.256 0.134 6.026 1.00 97.00 103 PHE A CA 1
ATOM 811 C C . PHE A 1 103 ? -4.186 1.050 5.441 1.00 97.00 103 PHE A C 1
ATOM 813 O O . PHE A 1 103 ? -4.107 1.197 4.219 1.00 97.00 103 PHE A O 1
ATOM 820 N N . LEU A 1 104 ? -3.337 1.621 6.300 1.00 96.44 104 LEU A N 1
ATOM 821 C CA . LEU A 1 104 ? -2.234 2.469 5.863 1.00 96.44 104 LEU A CA 1
ATOM 822 C C . LEU A 1 104 ? -1.247 1.668 5.005 1.00 96.44 104 LEU A C 1
ATOM 824 O O . LEU A 1 104 ? -0.912 2.087 3.898 1.00 96.44 104 LEU A O 1
ATOM 828 N N . LEU A 1 105 ? -0.814 0.494 5.474 1.00 97.62 105 LEU A N 1
ATOM 829 C CA . LEU A 1 105 ? 0.115 -0.354 4.722 1.00 97.62 105 LEU A CA 1
ATOM 830 C C . LEU A 1 105 ? -0.496 -0.818 3.402 1.00 97.62 105 LEU A C 1
ATOM 832 O O . LEU A 1 105 ? 0.137 -0.691 2.352 1.00 97.62 105 LEU A O 1
ATOM 836 N N . LEU A 1 106 ? -1.737 -1.313 3.432 1.00 97.12 106 LEU A N 1
ATOM 837 C CA . LEU A 1 106 ? -2.435 -1.794 2.243 1.00 97.12 106 LEU A CA 1
ATOM 838 C C . LEU A 1 106 ? -2.533 -0.711 1.162 1.00 97.12 106 LEU A C 1
ATOM 840 O O . LEU A 1 106 ? -2.334 -1.010 -0.018 1.00 97.12 106 LEU A O 1
ATOM 844 N N . ALA A 1 107 ? -2.791 0.543 1.550 1.00 94.19 107 ALA A N 1
ATOM 845 C CA . ALA A 1 107 ? -2.891 1.655 0.612 1.00 94.19 107 ALA A CA 1
ATOM 846 C C . ALA A 1 107 ? -1.635 1.790 -0.260 1.00 94.19 107 ALA A C 1
ATOM 848 O O . ALA A 1 107 ? -1.766 2.069 -1.451 1.00 94.19 107 ALA A O 1
ATOM 849 N N . HIS A 1 108 ? -0.444 1.530 0.286 1.00 95.31 108 HIS A N 1
ATOM 850 C CA . HIS A 1 108 ? 0.815 1.534 -0.463 1.00 95.31 108 HIS A CA 1
ATOM 851 C C . HIS A 1 108 ? 1.110 0.184 -1.126 1.00 95.31 108 HIS A C 1
ATOM 853 O O . HIS A 1 108 ? 1.481 0.146 -2.302 1.00 95.31 108 HIS A O 1
ATOM 859 N N . LEU A 1 109 ? 0.873 -0.922 -0.419 1.00 97.06 109 LEU A N 1
ATOM 860 C CA . LEU A 1 109 ? 1.140 -2.282 -0.894 1.00 97.06 109 LEU A CA 1
ATOM 861 C C . LEU A 1 109 ? 0.242 -2.725 -2.055 1.00 97.06 109 LEU A C 1
ATOM 863 O O . LEU A 1 109 ? 0.597 -3.653 -2.774 1.00 97.06 109 LEU A O 1
ATOM 867 N N . ASN A 1 110 ? -0.864 -2.032 -2.328 1.00 94.44 110 ASN A N 1
ATOM 868 C CA . ASN A 1 110 ? -1.652 -2.244 -3.548 1.00 94.44 110 ASN A CA 1
ATOM 869 C C . ASN A 1 110 ? -0.847 -2.048 -4.848 1.00 94.44 110 ASN A C 1
ATOM 871 O O . ASN A 1 110 ? -1.260 -2.540 -5.894 1.00 94.44 110 ASN A O 1
ATOM 875 N N . ARG A 1 111 ? 0.312 -1.378 -4.785 1.00 96.19 111 ARG A N 1
ATOM 876 C CA . ARG A 1 111 ? 1.236 -1.189 -5.917 1.00 96.19 111 ARG A CA 1
ATOM 877 C C . ARG A 1 111 ? 2.252 -2.321 -6.074 1.00 96.19 111 ARG A C 1
ATOM 879 O O . ARG A 1 111 ? 3.033 -2.287 -7.020 1.00 96.19 111 ARG A O 1
ATOM 886 N N . PHE A 1 112 ? 2.245 -3.314 -5.185 1.00 98.06 112 PHE A N 1
ATOM 887 C CA . PHE A 1 112 ? 3.228 -4.394 -5.162 1.00 98.06 112 PHE A CA 1
ATOM 888 C C . PHE A 1 112 ? 3.315 -5.150 -6.493 1.00 98.06 112 PHE A C 1
ATOM 890 O O . PHE A 1 112 ? 4.391 -5.216 -7.087 1.00 98.06 112 PHE A O 1
ATOM 897 N N . GLU A 1 113 ? 2.199 -5.677 -7.000 1.00 97.94 113 GLU A N 1
ATOM 898 C CA . GLU A 1 113 ? 2.201 -6.451 -8.244 1.00 97.94 113 GLU A CA 1
ATOM 899 C C . GLU A 1 113 ? 2.549 -5.612 -9.477 1.00 97.94 113 GLU A C 1
ATOM 901 O O . GLU A 1 113 ? 3.407 -6.055 -10.240 1.00 97.94 113 GLU A O 1
ATOM 906 N N . PRO A 1 114 ? 1.997 -4.396 -9.675 1.00 98.12 114 PRO A N 1
ATOM 907 C CA . PRO A 1 114 ? 2.450 -3.516 -10.749 1.00 98.12 114 PRO A CA 1
ATOM 908 C C . PRO A 1 114 ? 3.958 -3.228 -10.714 1.00 98.12 114 PRO A C 1
ATOM 910 O O . PRO A 1 114 ? 4.596 -3.213 -11.768 1.00 98.12 114 PRO A O 1
ATOM 913 N N . VAL A 1 115 ? 4.542 -3.004 -9.526 1.00 98.38 115 VAL A N 1
ATOM 914 C CA . VAL A 1 115 ? 5.987 -2.746 -9.385 1.00 98.38 115 VAL A CA 1
ATOM 915 C C . VAL A 1 115 ? 6.779 -3.984 -9.782 1.00 98.38 115 VAL A C 1
ATOM 917 O O . VAL A 1 115 ? 7.659 -3.899 -10.635 1.00 98.38 115 VAL A O 1
ATOM 920 N N . MET A 1 116 ? 6.449 -5.140 -9.204 1.00 98.19 116 MET A N 1
ATOM 921 C CA . MET A 1 116 ? 7.148 -6.394 -9.488 1.00 98.19 116 MET A CA 1
ATOM 922 C C . MET A 1 116 ? 7.051 -6.770 -10.966 1.00 98.19 116 MET A C 1
ATOM 924 O O . MET A 1 116 ? 8.058 -7.102 -11.581 1.00 98.19 116 MET A O 1
ATOM 928 N N . ALA A 1 117 ? 5.871 -6.619 -11.569 1.00 97.69 117 ALA A N 1
ATOM 929 C CA . ALA A 1 117 ? 5.674 -6.834 -12.994 1.00 97.69 117 ALA A CA 1
ATOM 930 C C . ALA A 1 117 ? 6.559 -5.925 -13.855 1.00 97.69 117 ALA A C 1
ATOM 932 O O . ALA A 1 117 ? 7.152 -6.391 -14.826 1.00 97.69 117 ALA A O 1
ATOM 933 N N . ARG A 1 118 ? 6.693 -4.642 -13.490 1.00 97.25 118 ARG A N 1
ATOM 934 C CA . ARG A 1 118 ? 7.569 -3.702 -14.201 1.00 97.25 118 ARG A CA 1
ATOM 935 C C . ARG A 1 118 ? 9.039 -4.107 -14.106 1.00 97.25 118 ARG A C 1
ATOM 937 O O . ARG A 1 118 ? 9.729 -4.034 -15.120 1.00 97.25 118 ARG A O 1
ATOM 944 N N . LEU A 1 119 ? 9.495 -4.539 -12.930 1.00 97.50 119 LEU A N 1
ATOM 945 C CA . LEU A 1 119 ? 10.860 -5.039 -12.725 1.00 97.50 119 LEU A CA 1
ATOM 946 C C . LEU A 1 119 ? 11.127 -6.327 -13.518 1.00 97.50 119 LEU A C 1
ATOM 948 O O . LEU A 1 119 ? 12.231 -6.525 -14.013 1.00 97.50 119 LEU A O 1
ATOM 952 N N . ASP A 1 120 ? 10.109 -7.173 -13.667 1.00 96.56 120 ASP A N 1
ATOM 953 C CA . ASP A 1 120 ? 10.192 -8.467 -14.348 1.00 96.56 120 ASP A CA 1
ATOM 954 C C . ASP A 1 120 ? 9.926 -8.396 -15.863 1.00 96.56 120 ASP A C 1
ATOM 956 O O . ASP A 1 120 ? 9.955 -9.420 -16.544 1.00 96.56 120 ASP A O 1
ATOM 960 N N . GLY A 1 121 ? 9.635 -7.210 -16.408 1.00 96.19 121 GLY A N 1
ATOM 961 C CA . GLY A 1 121 ? 9.306 -7.041 -17.827 1.00 96.19 121 GLY A CA 1
ATOM 962 C C . GLY A 1 121 ? 7.953 -7.637 -18.241 1.00 96.19 121 GLY A C 1
ATOM 963 O O . GLY A 1 121 ? 7.729 -7.892 -19.423 1.00 96.19 121 GLY A O 1
ATOM 964 N N . ILE A 1 122 ? 7.040 -7.853 -17.291 1.00 97.56 122 ILE A N 1
ATOM 965 C CA . ILE A 1 122 ? 5.696 -8.384 -17.544 1.00 97.56 122 ILE A CA 1
ATOM 966 C C . ILE A 1 122 ? 4.811 -7.277 -18.132 1.00 97.56 122 ILE A C 1
ATOM 968 O O . ILE A 1 122 ? 4.781 -6.145 -17.635 1.00 97.56 122 ILE A O 1
ATOM 972 N N . ALA A 1 123 ? 4.069 -7.592 -19.196 1.00 97.19 123 ALA A N 1
ATOM 973 C CA . ALA A 1 123 ? 3.171 -6.629 -19.823 1.00 97.19 123 ALA A CA 1
ATOM 974 C C . ALA A 1 123 ? 1.998 -6.268 -18.885 1.00 97.19 123 ALA A C 1
ATOM 976 O O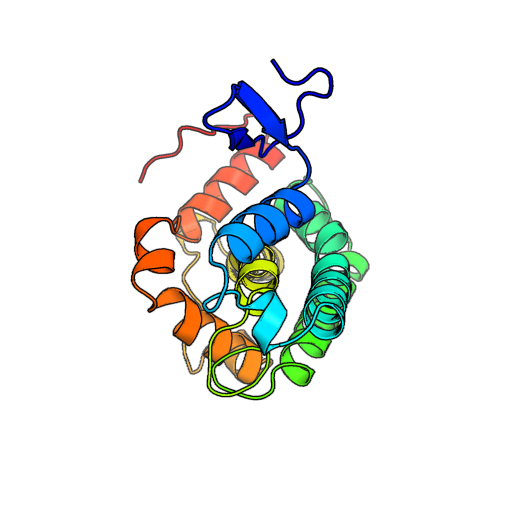 . ALA A 1 123 ? 1.468 -7.150 -18.210 1.00 97.19 123 ALA A O 1
ATOM 977 N N . PRO A 1 124 ? 1.514 -5.007 -18.871 1.00 96.69 124 PRO A N 1
ATOM 978 C CA . PRO A 1 124 ? 0.464 -4.564 -17.946 1.00 96.69 124 PRO A CA 1
ATOM 979 C C . PRO A 1 124 ? -0.818 -5.404 -17.937 1.00 96.69 124 PRO A C 1
ATOM 981 O O . PRO A 1 124 ? -1.426 -5.576 -16.887 1.00 96.69 124 PRO A O 1
ATOM 984 N N . LYS A 1 125 ? -1.214 -5.946 -19.093 1.00 96.12 125 LYS A N 1
ATOM 985 C CA . LYS A 1 125 ? -2.394 -6.815 -19.239 1.00 96.12 125 LYS A CA 1
ATOM 986 C C . LYS A 1 125 ? -2.241 -8.191 -18.575 1.00 96.12 125 LYS A C 1
ATOM 988 O O . LYS A 1 125 ? -3.247 -8.820 -18.283 1.00 96.12 125 LYS A O 1
ATOM 993 N N . ASP A 1 126 ? -1.004 -8.636 -18.357 1.00 97.50 126 ASP A N 1
ATOM 994 C CA . ASP A 1 126 ? -0.673 -9.960 -17.822 1.00 97.50 126 ASP A CA 1
ATOM 995 C C . ASP A 1 126 ? -0.355 -9.895 -16.312 1.00 97.50 126 ASP A C 1
ATOM 997 O O . ASP A 1 126 ? -0.026 -10.905 -15.686 1.00 97.50 126 ASP A O 1
ATOM 1001 N N . VAL A 1 127 ? -0.448 -8.703 -15.706 1.00 97.75 127 VAL A N 1
ATOM 1002 C CA . VAL A 1 127 ? -0.247 -8.504 -14.266 1.00 97.75 127 VAL A CA 1
ATOM 1003 C C . VAL A 1 127 ? -1.424 -9.094 -13.504 1.00 97.75 127 VAL A C 1
ATOM 1005 O O . VAL A 1 127 ? -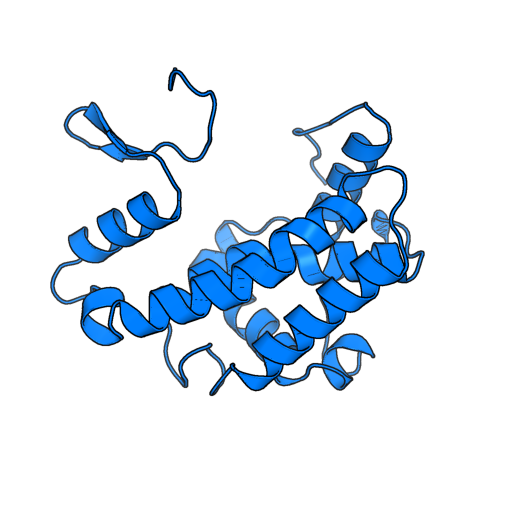2.577 -8.767 -13.758 1.00 97.75 127 VAL A O 1
ATOM 1008 N N . ARG A 1 128 ? -1.128 -9.938 -12.521 1.00 96.88 128 ARG A N 1
ATOM 1009 C CA . ARG A 1 128 ? -2.123 -10.589 -11.667 1.00 96.88 128 ARG A CA 1
ATOM 1010 C C . ARG A 1 128 ? -1.707 -10.512 -10.212 1.00 96.88 128 ARG A C 1
ATOM 1012 O O . ARG A 1 128 ? -0.528 -10.333 -9.916 1.00 96.88 128 ARG A O 1
ATOM 1019 N N . ASP A 1 129 ? -2.679 -10.689 -9.327 1.00 97.19 129 ASP A N 1
ATOM 1020 C CA . ASP A 1 129 ? -2.429 -10.795 -7.894 1.00 97.19 129 ASP A CA 1
ATOM 1021 C C . ASP A 1 129 ? -1.406 -11.885 -7.609 1.00 97.19 129 ASP A C 1
ATOM 1023 O O . ASP A 1 129 ? -1.471 -12.976 -8.193 1.00 97.19 129 ASP A O 1
ATOM 1027 N N . VAL A 1 130 ? -0.506 -11.596 -6.670 1.00 96.00 130 VAL A N 1
ATOM 1028 C CA . VAL A 1 130 ? 0.419 -12.601 -6.165 1.00 96.00 130 VAL A CA 1
ATOM 1029 C C . VAL A 1 130 ? -0.370 -13.738 -5.505 1.00 96.00 130 VAL A C 1
ATOM 1031 O O . VAL A 1 130 ? -1.339 -13.511 -4.775 1.00 96.00 130 VAL A O 1
ATOM 1034 N N . LYS A 1 131 ? 0.019 -14.978 -5.793 1.00 95.75 131 LYS A N 1
ATOM 1035 C CA . LYS A 1 131 ? -0.590 -16.207 -5.279 1.00 95.75 131 LYS A CA 1
ATOM 1036 C C . LYS A 1 131 ? 0.431 -17.036 -4.500 1.00 95.75 131 LYS A C 1
ATOM 1038 O O . LYS A 1 131 ? 1.634 -16.909 -4.744 1.00 95.75 131 LYS A O 1
ATOM 1043 N N . PRO A 1 132 ? -0.029 -17.929 -3.606 1.00 94.31 132 PRO A N 1
ATOM 1044 C CA . PRO A 1 132 ? 0.843 -18.939 -3.019 1.00 94.31 132 PRO A CA 1
ATOM 1045 C C . PRO A 1 132 ? 1.587 -19.701 -4.127 1.00 94.31 132 PRO A C 1
ATOM 1047 O O . PRO A 1 132 ? 0.955 -20.110 -5.102 1.00 94.31 132 PRO A O 1
ATOM 1050 N N . LYS A 1 133 ? 2.901 -19.908 -3.956 1.00 93.38 133 LYS A N 1
ATOM 1051 C CA . LYS A 1 133 ? 3.861 -20.485 -4.931 1.00 93.38 133 LYS A CA 1
ATOM 1052 C C . LYS A 1 133 ? 4.403 -19.539 -6.009 1.00 93.38 133 LYS A C 1
ATOM 1054 O O . LYS A 1 133 ? 5.270 -19.942 -6.777 1.00 93.38 133 LYS A O 1
ATOM 1059 N N . ASP A 1 134 ? 3.944 -18.290 -6.090 1.00 96.00 134 ASP A N 1
ATOM 1060 C CA . ASP A 1 134 ? 4.651 -17.305 -6.912 1.00 96.00 134 ASP A CA 1
ATOM 1061 C C . ASP A 1 134 ? 5.991 -16.942 -6.254 1.00 96.00 134 ASP A C 1
ATOM 1063 O O . ASP A 1 134 ? 6.052 -16.774 -5.035 1.00 96.00 134 ASP A O 1
ATOM 1067 N N . LYS A 1 135 ? 7.043 -16.711 -7.054 1.00 96.44 135 LYS A N 1
ATOM 1068 C CA . LYS A 1 135 ? 8.401 -16.386 -6.561 1.00 96.44 135 LYS A CA 1
ATOM 1069 C C . LYS A 1 135 ? 8.421 -15.271 -5.504 1.00 96.44 135 LYS A C 1
ATOM 1071 O O . LYS A 1 135 ? 9.182 -15.314 -4.543 1.00 96.44 135 LYS A O 1
ATOM 1076 N N . ASN A 1 136 ? 7.568 -14.262 -5.685 1.00 96.31 136 ASN A N 1
ATOM 1077 C CA . ASN A 1 136 ? 7.486 -13.100 -4.806 1.00 96.31 136 ASN A CA 1
ATOM 1078 C C . ASN A 1 136 ? 6.740 -13.425 -3.505 1.00 96.31 136 ASN A C 1
ATOM 1080 O O . ASN A 1 136 ? 7.083 -12.876 -2.462 1.00 96.31 136 ASN A O 1
ATOM 1084 N N . TYR A 1 137 ? 5.763 -14.337 -3.551 1.00 97.62 137 TYR A N 1
ATOM 1085 C CA . TYR A 1 137 ? 5.108 -14.862 -2.354 1.00 97.62 137 TYR A CA 1
ATOM 1086 C C . TYR A 1 137 ? 6.087 -15.708 -1.544 1.00 97.62 137 TYR A C 1
ATOM 1088 O O . TYR A 1 137 ? 6.186 -15.545 -0.339 1.00 97.62 137 TYR A O 1
ATOM 1096 N N . GLU A 1 138 ? 6.835 -16.600 -2.195 1.00 97.88 138 GLU A N 1
ATOM 1097 C CA . GLU A 1 138 ? 7.819 -17.448 -1.513 1.00 97.88 138 GLU A CA 1
ATOM 1098 C C . GLU A 1 138 ? 8.940 -16.622 -0.878 1.00 97.88 138 GLU A C 1
ATOM 1100 O O . GLU A 1 138 ? 9.390 -16.934 0.223 1.00 97.88 138 GLU A O 1
ATOM 1105 N N . LYS A 1 139 ? 9.345 -15.530 -1.538 1.00 98.06 139 LYS A N 1
ATOM 1106 C CA . LYS A 1 139 ? 10.323 -14.582 -1.001 1.00 98.06 139 LYS A CA 1
ATOM 1107 C C . LYS A 1 139 ? 9.789 -13.788 0.195 1.00 98.06 139 LYS A C 1
ATOM 1109 O O . LYS A 1 139 ? 10.516 -13.608 1.168 1.00 98.06 139 LYS A O 1
ATOM 1114 N N . TRP A 1 140 ? 8.541 -13.319 0.134 1.00 98.56 140 TRP A N 1
ATOM 1115 C CA . TRP A 1 140 ? 7.911 -12.528 1.196 1.00 98.56 140 TRP A CA 1
ATOM 1116 C C . TRP A 1 140 ? 6.576 -13.145 1.637 1.00 98.56 140 TRP A C 1
ATOM 1118 O O . TRP A 1 140 ? 5.505 -12.595 1.356 1.00 98.56 140 TRP A O 1
ATOM 1128 N N . PRO A 1 141 ? 6.610 -14.293 2.334 1.00 98.38 141 PRO A N 1
ATOM 1129 C CA . PRO A 1 141 ? 5.411 -15.084 2.600 1.00 98.38 141 PRO A CA 1
ATOM 1130 C C . PRO A 1 141 ? 4.426 -14.390 3.537 1.00 98.38 141 PRO A C 1
ATOM 1132 O O . PRO A 1 141 ? 3.217 -14.545 3.367 1.00 98.38 141 PRO A O 1
ATOM 1135 N N . ARG A 1 142 ? 4.907 -13.593 4.501 1.00 98.69 142 ARG A N 1
ATOM 1136 C CA . ARG A 1 142 ? 4.031 -12.843 5.414 1.00 98.69 142 ARG A CA 1
ATOM 1137 C C . ARG A 1 142 ? 3.367 -11.680 4.694 1.00 98.69 142 ARG A C 1
ATOM 1139 O O . ARG A 1 142 ? 2.174 -11.464 4.870 1.00 98.69 142 ARG A O 1
ATOM 1146 N N . LEU A 1 143 ? 4.112 -10.983 3.835 1.00 98.56 143 LEU A N 1
ATOM 1147 C CA . LEU A 1 143 ? 3.555 -9.932 2.984 1.00 98.56 143 LEU A CA 1
ATOM 1148 C C . LEU A 1 143 ? 2.504 -10.489 2.012 1.00 98.56 143 LEU A C 1
ATOM 1150 O O . LEU A 1 143 ? 1.422 -9.921 1.887 1.00 98.56 143 LEU A O 1
ATOM 1154 N N . GLY A 1 144 ? 2.803 -11.610 1.350 1.00 98.12 144 GLY A N 1
ATOM 1155 C CA . GLY A 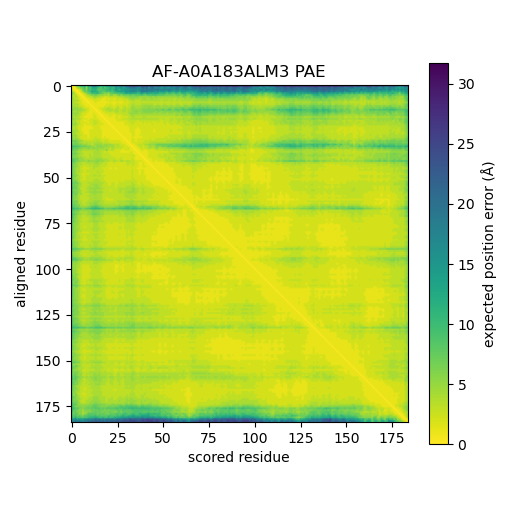1 144 ? 1.867 -12.285 0.450 1.00 98.12 144 GLY A CA 1
ATOM 1156 C C . GLY A 1 144 ? 0.582 -12.716 1.162 1.00 98.12 144 GLY A C 1
ATOM 1157 O O . GLY A 1 144 ? -0.514 -12.429 0.678 1.00 98.12 144 GLY A O 1
ATOM 1158 N N . ALA A 1 145 ? 0.708 -13.331 2.342 1.00 98.19 145 ALA A N 1
ATOM 1159 C CA . ALA A 1 145 ? -0.433 -13.743 3.162 1.00 98.19 145 ALA A CA 1
ATOM 1160 C C . ALA A 1 145 ? -1.259 -12.548 3.666 1.00 98.19 145 ALA A C 1
ATOM 1162 O O . ALA A 1 145 ? -2.491 -12.602 3.662 1.00 98.19 145 ALA A O 1
ATOM 1163 N N . PHE A 1 146 ? -0.598 -11.456 4.060 1.00 98.62 146 PHE A N 1
ATOM 1164 C CA . PHE A 1 146 ? -1.247 -10.206 4.450 1.00 98.62 146 PHE A CA 1
ATOM 1165 C C . PHE A 1 146 ? -2.072 -9.616 3.300 1.00 98.62 146 PHE A C 1
ATOM 1167 O O . PHE A 1 146 ? -3.247 -9.295 3.479 1.00 98.62 146 PHE A O 1
ATOM 1174 N N . LEU A 1 147 ? -1.485 -9.522 2.101 1.00 98.12 147 LEU A N 1
ATOM 1175 C CA . LEU A 1 147 ? -2.180 -9.037 0.907 1.00 98.12 147 LEU A CA 1
ATOM 1176 C C . LEU A 1 147 ? -3.406 -9.894 0.591 1.00 98.12 147 LEU A C 1
ATOM 1178 O O . LEU A 1 147 ? -4.485 -9.355 0.350 1.00 98.12 147 LEU A O 1
ATOM 1182 N N . GLU A 1 148 ? -3.263 -11.220 0.617 1.00 96.69 148 GLU A N 1
ATOM 1183 C CA . GLU A 1 148 ? -4.381 -12.136 0.397 1.00 96.69 148 GLU A CA 1
ATOM 1184 C C . GLU A 1 148 ? -5.490 -11.949 1.443 1.00 96.69 148 GLU A C 1
ATOM 1186 O O . GLU A 1 148 ? -6.663 -11.841 1.084 1.00 96.69 148 GLU A O 1
ATOM 1191 N N . THR A 1 149 ? -5.123 -11.857 2.721 1.00 97.62 149 THR A N 1
ATOM 1192 C CA . THR A 1 149 ? -6.068 -11.693 3.834 1.00 97.62 149 THR A CA 1
ATOM 1193 C C . THR A 1 149 ? -6.833 -10.378 3.733 1.00 97.62 149 THR A C 1
ATOM 1195 O O . THR A 1 149 ? -8.064 -10.372 3.811 1.00 97.62 149 THR A O 1
ATOM 1198 N N . MET A 1 150 ? -6.127 -9.265 3.524 1.00 98.00 150 MET A N 1
ATOM 1199 C CA . MET A 1 150 ? -6.743 -7.943 3.434 1.00 98.00 150 MET A CA 1
ATOM 1200 C C . MET A 1 150 ? -7.662 -7.820 2.220 1.00 98.00 150 MET A C 1
ATOM 1202 O O . MET A 1 150 ? -8.735 -7.238 2.323 1.00 98.00 150 MET A O 1
ATOM 1206 N N . ARG A 1 151 ? -7.291 -8.399 1.074 1.00 96.00 151 ARG A N 1
ATOM 1207 C CA . ARG A 1 151 ? -8.094 -8.316 -0.159 1.00 96.00 151 ARG A CA 1
ATOM 1208 C C . ARG A 1 151 ? -9.394 -9.111 -0.105 1.00 96.00 151 ARG A C 1
ATOM 1210 O O . ARG A 1 151 ? -10.302 -8.792 -0.859 1.00 96.00 151 ARG A O 1
ATOM 1217 N N . ARG A 1 152 ? -9.483 -10.116 0.770 1.00 95.69 152 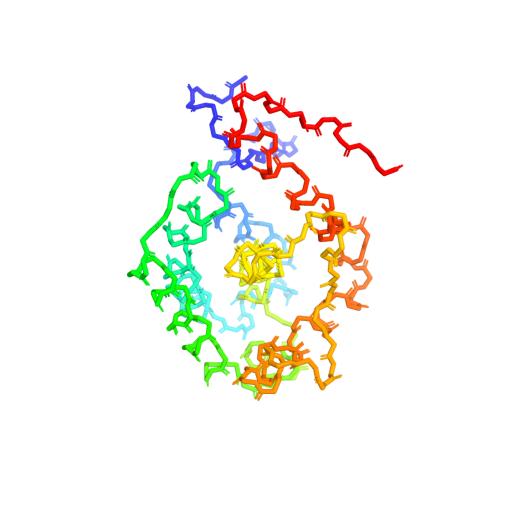ARG A N 1
ATOM 1218 C CA . ARG A 1 152 ? -10.715 -10.885 1.018 1.00 95.69 152 ARG A CA 1
ATOM 1219 C C . ARG A 1 152 ? -11.682 -10.181 1.972 1.00 95.69 152 ARG A C 1
ATOM 1221 O O . ARG A 1 152 ? -12.786 -10.674 2.178 1.00 95.69 152 ARG A O 1
ATOM 1228 N N . GLN A 1 153 ? -11.282 -9.066 2.585 1.00 97.50 153 GLN A N 1
ATOM 1229 C CA . GLN A 1 153 ? -12.189 -8.300 3.432 1.00 97.50 153 GLN A CA 1
ATOM 1230 C C . GLN A 1 153 ? -13.245 -7.604 2.561 1.00 97.50 153 GLN A C 1
ATOM 1232 O O . GLN A 1 153 ? -12.856 -6.891 1.631 1.00 97.50 153 GLN A O 1
ATOM 1237 N N . PRO A 1 154 ? -14.550 -7.706 2.877 1.00 96.94 154 PRO A N 1
ATOM 1238 C CA . PRO A 1 154 ? -15.609 -7.149 2.028 1.00 96.94 154 PRO A CA 1
ATOM 1239 C C . PRO A 1 154 ? -15.449 -5.649 1.736 1.00 96.94 154 PRO A C 1
ATOM 1241 O O . PRO A 1 154 ? -15.678 -5.190 0.619 1.00 96.94 154 PRO A O 1
ATOM 1244 N N . PHE A 1 155 ? -14.997 -4.869 2.723 1.00 93.75 155 PHE A N 1
ATOM 1245 C CA . PHE A 1 155 ? -14.779 -3.429 2.563 1.00 93.75 155 PHE A CA 1
ATOM 1246 C C . PHE A 1 155 ? -13.565 -3.095 1.681 1.00 93.75 155 PHE A C 1
ATOM 1248 O O . PHE A 1 155 ? -13.571 -2.058 1.026 1.00 93.75 155 PHE A O 1
ATOM 1255 N N . VAL A 1 156 ? -12.548 -3.963 1.612 1.00 96.19 156 VAL A N 1
ATOM 1256 C CA . VAL A 1 156 ? -11.425 -3.799 0.672 1.00 96.19 156 VAL A CA 1
ATOM 1257 C C . VAL A 1 156 ? -11.852 -4.229 -0.720 1.00 96.19 156 VAL A C 1
ATOM 1259 O O . VAL A 1 156 ? -11.613 -3.501 -1.678 1.00 96.19 156 VAL A O 1
ATOM 1262 N N . GLU A 1 157 ? -12.501 -5.388 -0.833 1.00 95.19 157 GLU A N 1
ATOM 1263 C CA . GLU A 1 157 ? -12.982 -5.932 -2.102 1.00 95.19 157 GLU A CA 1
ATOM 1264 C C . GLU A 1 157 ? -13.879 -4.926 -2.834 1.00 95.19 157 GLU A C 1
ATOM 1266 O O . GLU A 1 157 ? -13.674 -4.674 -4.019 1.00 95.19 157 GLU A O 1
ATOM 1271 N N . SER A 1 158 ? -14.785 -4.263 -2.107 1.00 95.19 158 SER A N 1
ATOM 1272 C CA . SER A 1 158 ? -15.744 -3.306 -2.675 1.00 95.19 158 SER A CA 1
ATOM 1273 C C . SER A 1 158 ? -15.132 -2.061 -3.335 1.00 95.19 158 SER A C 1
ATOM 1275 O O . SER A 1 158 ? -15.804 -1.408 -4.129 1.00 95.19 158 SER A O 1
ATOM 1277 N N . VAL A 1 159 ? -13.881 -1.714 -3.016 1.00 93.25 159 VAL A N 1
ATOM 1278 C CA . VAL A 1 159 ? -13.219 -0.485 -3.505 1.00 93.25 159 VAL A CA 1
ATOM 1279 C C . VAL A 1 159 ? -11.932 -0.762 -4.276 1.00 93.25 159 VAL A C 1
ATOM 1281 O O . VAL A 1 159 ? -11.236 0.164 -4.698 1.00 93.25 159 VAL A O 1
ATOM 1284 N N . ARG A 1 160 ? -11.562 -2.034 -4.434 1.00 92.31 160 ARG A N 1
ATOM 1285 C CA . ARG A 1 160 ? -10.281 -2.409 -5.019 1.00 92.31 160 ARG A CA 1
ATOM 1286 C C . ARG A 1 160 ? -10.301 -2.276 -6.538 1.00 92.31 160 ARG A C 1
ATOM 1288 O O . ARG A 1 160 ? -11.190 -2.775 -7.214 1.00 92.31 160 ARG A O 1
ATOM 1295 N N . VAL A 1 161 ? -9.232 -1.692 -7.075 1.00 92.50 161 VAL A N 1
ATOM 1296 C CA . VAL A 1 161 ? -8.960 -1.668 -8.516 1.00 92.50 161 VAL A CA 1
ATOM 1297 C C . VAL A 1 161 ? -8.101 -2.881 -8.895 1.00 92.50 161 VAL A C 1
ATOM 1299 O O . VAL A 1 161 ? -7.079 -3.111 -8.230 1.00 92.50 161 VAL A O 1
ATOM 1302 N N . PRO A 1 162 ? -8.446 -3.637 -9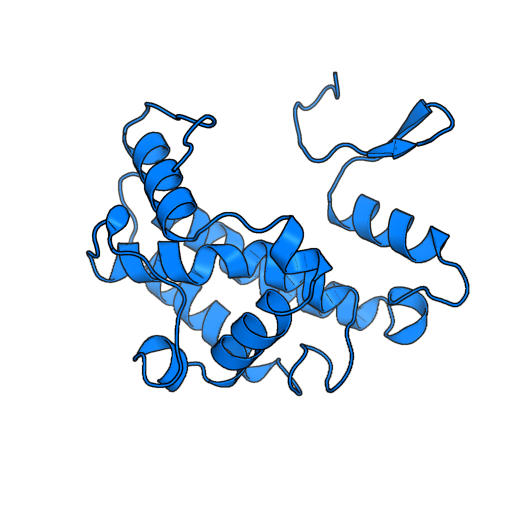.956 1.00 94.12 162 PRO A N 1
ATOM 1303 C CA . PRO A 1 162 ? -7.625 -4.745 -10.437 1.00 94.12 162 PRO A CA 1
ATOM 1304 C C . PRO A 1 162 ? -6.174 -4.335 -10.727 1.00 94.12 162 PRO A C 1
ATOM 1306 O O . PRO A 1 162 ? -5.896 -3.229 -11.198 1.00 94.12 162 PRO A O 1
ATOM 1309 N N . VAL A 1 163 ? -5.216 -5.222 -10.438 1.00 95.69 163 VAL A N 1
ATOM 1310 C CA . VAL A 1 163 ? -3.781 -4.885 -10.527 1.00 95.69 163 VAL A CA 1
ATOM 1311 C C . VAL A 1 163 ? -3.309 -4.628 -11.958 1.00 95.69 163 VAL A C 1
ATOM 1313 O O . VAL A 1 163 ? -2.461 -3.760 -12.164 1.00 95.69 163 VAL A O 1
ATOM 1316 N N . HIS A 1 164 ? -3.881 -5.302 -12.959 1.00 96.19 164 HIS A N 1
ATOM 1317 C CA . HIS A 1 164 ? -3.583 -5.012 -14.363 1.00 96.19 164 HIS A CA 1
ATOM 1318 C C . HIS A 1 164 ? -4.061 -3.616 -14.764 1.00 96.19 164 HIS A C 1
ATOM 1320 O O . HIS A 1 164 ? -3.358 -2.922 -15.492 1.00 96.19 164 HIS A O 1
ATOM 1326 N N . THR A 1 165 ? -5.192 -3.146 -14.240 1.00 95.81 165 THR A N 1
ATOM 1327 C CA . THR A 1 165 ? -5.721 -1.793 -14.490 1.00 95.81 165 THR A CA 1
ATOM 1328 C C . THR A 1 165 ? -4.808 -0.732 -13.900 1.00 95.81 165 THR A C 1
ATOM 1330 O O . THR A 1 165 ? -4.461 0.236 -14.577 1.00 95.81 165 THR A O 1
ATOM 1333 N N . GLN A 1 166 ? -4.300 -0.961 -12.687 1.00 95.19 166 GLN A N 1
ATOM 1334 C CA . GLN A 1 166 ? -3.276 -0.100 -12.090 1.00 95.19 166 GLN A CA 1
ATOM 1335 C C . GLN A 1 166 ? -1.982 -0.079 -12.924 1.00 95.19 166 GLN A C 1
ATOM 1337 O O . GLN A 1 166 ? -1.400 0.987 -13.138 1.00 95.19 166 GLN A O 1
ATOM 1342 N N . ALA A 1 167 ? -1.541 -1.233 -13.436 1.00 97.00 167 ALA A N 1
ATOM 1343 C CA . ALA A 1 167 ? -0.358 -1.329 -14.289 1.00 97.00 167 ALA A CA 1
ATOM 1344 C C . ALA A 1 167 ? -0.551 -0.631 -15.650 1.00 97.00 167 ALA A C 1
ATOM 1346 O O . ALA A 1 167 ? 0.367 0.049 -16.121 1.00 97.00 167 ALA A O 1
ATOM 1347 N N . LYS A 1 168 ? -1.740 -0.761 -16.265 1.00 96.56 168 LYS A N 1
ATOM 1348 C CA . LYS A 1 168 ? -2.132 -0.047 -17.493 1.00 96.56 168 LYS A CA 1
ATOM 1349 C C . LYS A 1 168 ? -2.101 1.459 -17.244 1.00 96.56 168 LYS A C 1
ATOM 1351 O O . LYS A 1 168 ? -1.417 2.172 -17.970 1.00 96.56 168 LYS A O 1
ATOM 1356 N N . TYR A 1 169 ? -2.738 1.939 -16.175 1.00 96.00 169 TYR A N 1
ATOM 1357 C CA . TYR A 1 169 ? -2.722 3.360 -15.818 1.00 96.00 169 TYR A CA 1
ATOM 1358 C C . TYR A 1 169 ? -1.297 3.890 -15.633 1.00 96.00 169 TYR A C 1
ATOM 1360 O O . TYR A 1 169 ? -0.926 4.896 -16.240 1.00 96.00 169 TYR A O 1
ATOM 1368 N N . ALA A 1 170 ? -0.454 3.168 -14.890 1.00 95.94 170 ALA A N 1
ATOM 1369 C CA . ALA A 1 170 ? 0.952 3.527 -14.731 1.00 95.94 170 ALA A CA 1
ATOM 1370 C C . ALA A 1 170 ? 1.693 3.608 -16.081 1.00 95.94 170 ALA A C 1
ATOM 1372 O O . ALA A 1 170 ? 2.520 4.494 -16.277 1.00 95.94 170 ALA A O 1
ATOM 1373 N N . GLN A 1 171 ? 1.383 2.726 -17.039 1.00 95.75 171 GLN A N 1
ATOM 1374 C CA . GLN A 1 171 ? 1.934 2.805 -18.395 1.00 95.75 171 GLN A CA 1
ATOM 1375 C C . GLN A 1 171 ? 1.510 4.080 -19.126 1.00 95.75 171 GLN A C 1
ATOM 1377 O O . GLN A 1 171 ? 2.364 4.715 -19.743 1.00 95.75 171 GLN A O 1
ATOM 1382 N N . THR A 1 172 ? 0.240 4.479 -19.025 1.00 95.38 172 THR A N 1
ATOM 1383 C CA . THR A 1 172 ? -0.252 5.710 -19.666 1.00 95.38 172 THR A CA 1
ATOM 1384 C C . THR A 1 172 ? 0.456 6.961 -19.136 1.00 95.38 172 THR A C 1
ATOM 1386 O O . THR A 1 172 ? 0.841 7.832 -19.915 1.00 95.38 172 THR A O 1
ATOM 1389 N N . LEU A 1 173 ? 0.743 7.003 -17.828 1.00 94.62 173 LEU A N 1
ATOM 1390 C CA . LEU A 1 173 ? 1.546 8.061 -17.208 1.00 94.62 173 LEU A CA 1
ATOM 1391 C C . LEU A 1 173 ? 2.963 8.116 -17.789 1.00 94.62 173 LEU A C 1
ATOM 1393 O O . LEU A 1 173 ? 3.418 9.186 -18.188 1.00 94.62 173 LEU A O 1
ATOM 1397 N N . ARG A 1 174 ? 3.643 6.967 -17.906 1.00 94.81 174 ARG A N 1
ATOM 1398 C CA . ARG A 1 174 ? 4.998 6.894 -18.487 1.00 94.81 174 ARG A CA 1
ATOM 1399 C C . ARG A 1 174 ? 5.047 7.319 -19.956 1.00 94.81 174 ARG A C 1
ATOM 1401 O O . ARG A 1 174 ? 6.085 7.772 -20.421 1.00 94.81 174 ARG A O 1
ATOM 1408 N N . GLN A 1 175 ? 3.941 7.166 -20.679 1.00 93.62 175 GLN A N 1
ATOM 1409 C CA . GLN A 1 175 ? 3.799 7.597 -22.072 1.00 93.62 175 GLN A CA 1
ATOM 1410 C C . GLN A 1 175 ? 3.452 9.088 -22.209 1.00 93.62 175 GLN A C 1
ATOM 1412 O O . GLN A 1 175 ? 3.365 9.584 -23.328 1.00 93.62 175 GLN A O 1
ATOM 1417 N N . GLY A 1 176 ? 3.240 9.803 -21.098 1.00 92.94 176 GLY A N 1
ATOM 1418 C CA . GLY A 1 176 ? 2.810 11.202 -21.114 1.00 92.94 176 GLY A CA 1
ATOM 1419 C C . GLY A 1 176 ? 1.344 11.398 -21.516 1.00 92.94 176 GLY A C 1
ATOM 1420 O O . GLY A 1 176 ? 0.951 12.516 -21.834 1.00 92.94 176 GLY A O 1
ATOM 1421 N N . LEU A 1 177 ? 0.535 10.333 -21.501 1.00 92.56 177 LEU A N 1
ATOM 1422 C CA . LEU A 1 177 ? -0.874 10.336 -21.908 1.00 92.56 177 LEU A CA 1
ATOM 1423 C C . LEU A 1 177 ? -1.759 9.763 -20.787 1.00 92.56 177 LEU A C 1
ATOM 1425 O O . LEU A 1 177 ? -2.397 8.735 -21.003 1.00 92.56 177 LEU A O 1
ATOM 1429 N N . PRO A 1 178 ? -1.776 10.360 -19.577 1.00 89.50 178 PRO A N 1
ATOM 1430 C CA . PRO A 1 178 ? -2.514 9.811 -18.442 1.00 89.50 178 PRO A CA 1
ATOM 1431 C C . PRO A 1 178 ? -3.991 9.607 -18.781 1.00 89.50 178 PRO A C 1
ATOM 1433 O O . PRO A 1 178 ? -4.675 10.551 -19.169 1.00 89.50 178 PRO A O 1
ATOM 1436 N N . ASN A 1 179 ? -4.483 8.383 -18.588 1.00 90.94 179 ASN A N 1
ATOM 1437 C CA . ASN A 1 179 ? -5.889 8.046 -18.792 1.00 90.94 179 ASN A CA 1
ATOM 1438 C C . ASN A 1 179 ? -6.516 7.554 -17.475 1.00 90.94 179 ASN A C 1
ATOM 1440 O O . ASN A 1 179 ? -6.462 6.354 -17.190 1.00 90.94 179 ASN A O 1
ATOM 1444 N N . PRO A 1 180 ? -7.068 8.460 -16.645 1.00 85.75 180 PRO A N 1
ATOM 1445 C CA . PRO A 1 180 ? -7.709 8.083 -15.385 1.00 85.75 180 PRO A CA 1
ATOM 1446 C C . PRO A 1 180 ? -9.022 7.310 -15.590 1.00 85.75 180 PRO A C 1
ATOM 1448 O O . PRO A 1 180 ? -9.455 6.622 -14.671 1.00 85.75 180 PRO A O 1
ATOM 1451 N N . ASP A 1 181 ? -9.611 7.371 -16.788 1.00 87.38 181 ASP A N 1
ATOM 1452 C CA . ASP A 1 181 ? -10.882 6.727 -17.137 1.00 87.38 181 ASP A CA 1
ATOM 1453 C C . ASP A 1 181 ? -10.695 5.303 -17.686 1.00 87.38 181 ASP A C 1
ATOM 1455 O O . ASP A 1 181 ? -11.598 4.748 -18.312 1.00 87.38 181 ASP A O 1
ATOM 1459 N N . LEU A 1 182 ? -9.520 4.696 -17.479 1.00 82.88 182 LEU A N 1
ATOM 1460 C CA . LEU A 1 182 ? -9.285 3.294 -17.817 1.00 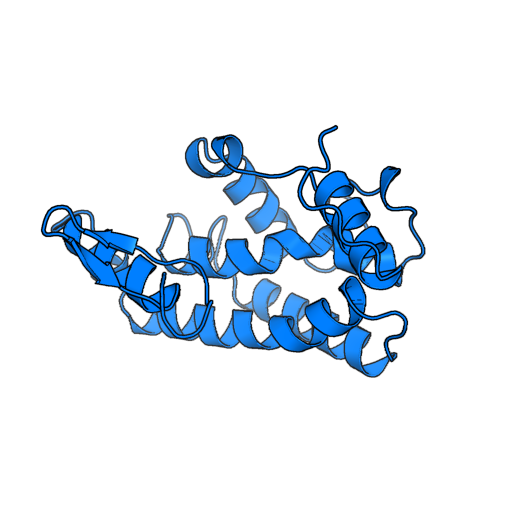82.88 182 LEU A CA 1
ATOM 1461 C C . LEU A 1 182 ? -10.270 2.396 -17.061 1.00 82.88 182 LEU A C 1
ATOM 1463 O O . LEU A 1 182 ? -10.103 2.126 -15.871 1.00 82.88 182 LEU A O 1
ATOM 1467 N N . GLN A 1 183 ? -11.268 1.909 -17.788 1.00 66.94 183 GLN A N 1
ATOM 1468 C CA . GLN A 1 183 ? -12.140 0.817 -17.376 1.00 66.94 183 GLN A CA 1
ATOM 1469 C C . GLN A 1 183 ? -11.673 -0.474 -18.057 1.00 66.94 183 GLN A C 1
ATOM 1471 O O . GLN A 1 183 ? -11.030 -0.430 -19.113 1.00 66.94 183 GLN A O 1
ATOM 1476 N N . ASP A 1 184 ? -11.932 -1.609 -17.415 1.00 59.72 184 ASP A N 1
ATOM 1477 C CA . ASP A 1 184 ? -11.744 -2.925 -18.034 1.00 59.72 184 ASP A CA 1
ATOM 1478 C C . ASP A 1 184 ? -12.908 -3.302 -18.946 1.00 59.72 184 ASP A C 1
ATOM 1480 O O . ASP A 1 184 ? -14.062 -2.954 -18.605 1.00 59.72 184 ASP A O 1
#

Radius of gyration: 17.11 Å; Cα contacts (8 Å, |Δi|>4): 232; chains: 1; bounding box: 40×46×44 Å

pLDDT: mean 94.49, std 6.47, range [53.19, 98.75]

Secondary structure (DSSP, 8-state):
--TT--S-EEE-TTS-EEESHHHHHHHHHHTTGGG-HHHHH-HHHHHHHHHHHHHHHHHHHHHHHSS---HHHHHHHHHHHHHHHHH--SSBTTBSS--HHHHHHHHHHTTHHHHHHHHTT--GGG-----TTSHHHHHSHHHHHHHHHHHTSHHHHTTPPPHHHHHHHHHHHHTT---TT---

Sequence (184 aa):
MYPVGKVPLLITKEGKTIAESDVIMRYLDESKGPESLLARWGEAEFKRAETLASKLVASYYRILYTADFTEQDANLFREGCQEINDAIKGPYFLGNEISLADFLLLAHLNRFEPVMARLDGIAPKDVRDVKPKDKNYEKWPRLGAFLETMRRQPFVESVRVPVHTQAKYAQTLRQGLPNPDLQD

Foldseek 3Di:
DPPVPDDDWDQDPVRDIDDDPLRVLQVVLVVVPVNRLCVVPHPVLLVVLVVLLVQQVVLLCCLQQALDDDVVSVVSNVVSLVVQLVQQADLANVHDDDHSSLVSNLVRCLSVQLSVCSVVVHQLQRGAQDDPPDPVCVVRVSSSSNNVSQCPPPVNVVPDDGRSQSNVQSVCSNVVRHDPPDDD

InterPro domains:
  IPR004045 Glutathione S-transferase, N-terminal [PF13409] (3-30)
  IPR004045 Glutathione S-transferase, N-terminal [PS50404] (1-36)
  IPR010987 Glutathione S-transferase, C-terminal-like [PS50405] (39-182)
  IPR036249 Thioredoxin-like superfamily [SSF52833] (2-38)
  IPR036282 Glutathione S-transferase, C-terminal domain superfamily [SSF47616] (53-182)
  IPR050983 Glutathione S-transferase Omega/HSP26 [PTHR43968] (2-179)

Mean predicted aligned error: 3.64 Å

Organism: NCBI:txid27848

Nearest PDB structures (foldseek):
  3zmk-assembly2_D  TM=7.593E-01  e=7.028E-05  Anopheles funestus
  4gsn-assembly2_D  TM=7.641E-01  e=3.032E-04  Anopheles gambiae
  2il3-assembly1_B  TM=7.066E-01  e=1.106E-04  Anopheles gambiae
  3zmk-assembly1_A  TM=7.221E-01  e=1.497E-04  Anopheles funestus

Solvent-accessible surface area (backbone atoms only — not comparable to full-atom values): 10352 Å² total; per-residue (Å²): 130,65,95,82,72,70,77,59,69,49,71,46,97,87,70,48,77,42,61,54,61,70,55,46,51,50,54,60,33,58,73,49,55,95,72,13,37,50,79,74,64,36,65,69,52,38,51,51,31,52,57,52,44,57,51,32,50,65,25,47,45,36,57,42,47,36,83,67,69,54,72,67,38,55,47,44,31,54,51,32,50,49,55,49,22,70,61,41,62,42,60,27,49,86,17,92,52,89,44,60,31,43,58,58,36,46,70,59,54,69,48,47,50,40,39,52,27,57,76,70,71,50,56,38,88,75,40,58,80,86,42,92,84,35,74,66,22,69,74,28,48,50,43,41,46,27,53,55,50,51,52,70,35,69,79,44,49,76,71,59,75,59,47,21,58,54,27,42,38,30,49,25,41,43,71,74,56,70,48,90,83,73,74,135

=== Feature glossary ===
Legend for the data blocks above and below:

— What the protein is —

The amino-acid sequence is the protein's primary structure: the linear order of residues from the N-terminus to the C-terminus, written in one-letter code. Everything else here — the 3D coordinates, the secondary structure, the domain annotations — is ultimately a consequence of this string.

Database cross-references. InterPro integrates a dozen domain/family signature databases into unified entries with residue-range hits. GO terms attach function/process/location labels with evidence codes. CATH codes position the fold in a four-level structural taxonomy. Organism is the NCBI-taxonomy species name.

— Where its atoms are —

The mmCIF block holds the 3D Cartesian coordinates of each backbone atom (N, Cα, C, O) in ångströms. mmCIF is the PDB's canonical archive format — a tagged-loop text representation of the atomic model.

The six renders are orthographic views along the three Cartesian axes in both directions. Representation (cartoon, sticks, or surface) and color scheme (sequence-rainbow or by-chain) vary across proteins so the training set covers all the common visualization conventions.

— Local backbone conformation —

Secondary structure is the local, repeating backbone conformation. DSSP classifies it into eight states by reading the hydrogen-bond network: three helix types (H, G, I), two β types (E, B), two non-regular types (T, S), and unstructured coil (-).

SS3 is a coarse helix/strand/coil call (letters a/b/c) made by the P-SEA algorithm from inter-Cα distances and dihedrals. It is less detailed than DSSP but needs only Cα positions.

Backbone dihedral angles. Every residue except chain termini has a φ (preceding-C → N → Cα → C) and a ψ (N → Cα → C → next-N). They are reported in degrees following the IUPAC sign convention. Secondary structure is essentially a statement about which (φ, ψ) basin each residue occupies.

— Global shape and packing —

The geometric summary reports three shape descriptors. Rg (radius of gyration) measures how spread out the Cα atoms are about their centre of mass; compact globular proteins have small Rg, elongated or unfolded ones large. Cα contacts (<8 Å, |i−j|>4) count long-range residue pairs in spatial proximity — high for tightly packed folds, near zero for rods or random coil. The bounding-box extents give the protein's footprint along x, y, z in Å.

Solvent accessibility: the surface area of each residue that a 1.4 Å water probe can touch, in Å². When only backbone atoms are present the absolute values are lower than full-atom SASA (side chains contribute most of the area) and are flagged as backbone-only.

Plot images: a contact map (which residues are close in 3D, as an N×N binary image), a Ramachandran scatter (backbone torsion angles, revealing secondary-structure composition at a glance), and — for AlphaFold structures — a PAE heatmap (pairwise prediction confidence).

— Structural neighborhood —

Foldseek's 3Di representation compresses backbone geometry into a per-residue letter drawn from a learned twenty-state alphabet. It captures the tertiary interaction pattern around each residue — which residues are packed against it in space, regardless of where they are in sequence.

Structural nearest neighbors (via Foldseek easy-search vs the PDB). Reported per hit: target PDB id, E-value, and alignment TM-score. A TM-score above ~0.5 is the conventional threshold for 'same fold'.

— Confidence and disorder —

pLDDT (predicted Local Distance Difference Test) is AlphaFold's per-residue confidence score, ranging from 0 to 100. Values above 90 indicate high confidence (typically well-packed cores); 70–90 is confident; 50–70 low confidence; below 50 usually means the region is disordered or the prediction is unreliable there. AlphaFold stores pLDDT in the mmCIF B-factor column.

For experimental (PDB) structures, the B-factor (temperature factor) quantifies the positional spread of each atom in the crystal — a combination of thermal vibration and static disorder — in units of Å². High B-factors mark flexible loops or poorly resolved regions; low B-factors mark the rigid, well-ordered core.

Predicted Aligned Error (PAE) is an AlphaFold confidence matrix: entry (i, j) is the expected error in the position of residue j, in ångströms, when the prediction is superimposed on the true structure at residue i. Low PAE within a block of residues means that block is internally rigid and well-predicted; high PAE between two blocks means their relative placement is uncertain even if each block individually is confident.